Protein AF-A0A160FTH7-F1 (afdb_monomer)

Foldseek 3Di:
DDDPNHDADDDAAAEQEFECVVVQALLSRLLRSQVSLVVVDVDDLSVVSVPDPCSLVSLLCSCQRNNYQAYEYEALLVNLVHDLVRLVRNLCSQQSNCVSNVHQYDYDAFPSVVVSLVSPPVSSCSNCVVHDDDDAAQDPDPRLVVVCVVLLVVQPAPDDADDDPCNSVLLCLLQVRHPVSSCQLSVVVSVVCRVVVDNYDDPVNSVVSSCPSCVVCRVVSVVSVCQQQLHDDDPVSCVVNVRRHDPVVSPVNVVVVVVVVVVVVVVVVVVVVVVVVVVD

Mean predicted aligned error: 8.72 Å

Secondary structure (DSSP, 8-state):
-EETTEE-PSPPBS-EEEE-TT--SHHHHHHHHHHHHHTTSS--HHHHHHH-S-HHHHHHHHHHHTTB--EEEE-GGGGGGS-HHHHHHHHHHHHHHHHHH---EEE--STHHHHHHHTTHHHHHHHHTT-----PPPPTTHHHHHHHHHHHTT---SS--PPPTTHHHHHHHHHTT-HHHHHHHHHHHHHHHHHTT-SS--HHHHHHHHHHHTTTTHHHHHHHHHHHTT----HHHHHHTTTT--HHHHHHHHHHHHHHHHHHHHHHHHHHHHHHHH--

Sequence (280 aa):
MEFGGKPCIWPQIPILYVSAAGRTSPRQLAVAIAAEVDSMLPSHFEDMIKKNSDHVLQLSKILSSNLVGFVFIDDCQLWSRVDQRLRDGMLGLIVGTMETSGVPFMCSGTILLQDVLQRHRSQSEKLFAQGTLEIPPVRNGQEIHDICEKMWQRQVTPWQIEMPSWFPLEVYRRTAGLRRYIAEFLEPLFAQIAEDNLRKISEKYVRDFADRELAGIAPGVEIMHCAYKGQGVSIELLKKYEEYIDTDKYRLAVLRRNARLAHISERRANKEIAKRKIAK

Radius of gyration: 25.87 Å; Cα contacts (8 Å, |Δi|>4): 321; chains: 1; bounding box: 72×57×65 Å

pLDDT: mean 86.58, std 10.18, range [48.22, 97.56]

Structure (mmCIF, N/CA/C/O backbone):
data_AF-A0A160FTH7-F1
#
_entry.id   AF-A0A160FTH7-F1
#
loop_
_atom_site.group_PDB
_atom_site.id
_atom_site.type_symbol
_atom_site.label_atom_id
_atom_site.label_alt_id
_atom_site.label_comp_id
_atom_site.label_asym_id
_atom_site.label_entity_id
_atom_site.label_seq_id
_atom_site.pdbx_PDB_ins_code
_atom_site.Cartn_x
_atom_site.Cartn_y
_atom_site.Cartn_z
_atom_site.occupancy
_atom_site.B_iso_or_equiv
_atom_site.auth_seq_id
_atom_site.auth_comp_id
_atom_site.auth_asym_id
_atom_site.auth_atom_id
_atom_site.pdbx_PDB_model_num
ATOM 1 N N . MET A 1 1 ? 8.698 -25.053 -29.143 1.00 53.19 1 MET A N 1
ATOM 2 C CA . MET A 1 1 ? 7.287 -25.176 -28.715 1.00 53.19 1 MET A CA 1
ATOM 3 C C . MET A 1 1 ? 6.528 -24.047 -29.403 1.00 53.19 1 MET A C 1
ATOM 5 O O . MET A 1 1 ? 7.163 -23.039 -29.668 1.00 53.19 1 MET A O 1
ATOM 9 N N . GLU A 1 2 ? 5.258 -24.192 -29.773 1.00 49.38 2 GLU A N 1
ATOM 10 C CA . GLU A 1 2 ? 4.515 -23.130 -30.475 1.00 49.38 2 GLU A CA 1
ATOM 11 C C . GLU A 1 2 ? 3.229 -22.793 -29.719 1.00 49.38 2 GLU A C 1
ATOM 13 O O . GLU A 1 2 ? 2.520 -23.697 -29.284 1.00 49.38 2 GLU A O 1
ATOM 18 N N . PHE A 1 3 ? 2.925 -21.503 -29.562 1.00 48.22 3 PHE A N 1
ATOM 19 C CA . PHE A 1 3 ? 1.653 -21.021 -29.017 1.00 48.22 3 PHE A CA 1
ATOM 20 C C . PHE A 1 3 ? 0.957 -20.201 -30.107 1.00 48.22 3 PHE A C 1
ATOM 22 O O . PHE A 1 3 ? 1.520 -19.230 -30.611 1.00 48.22 3 PHE A O 1
ATOM 29 N N . GLY A 1 4 ? -0.230 -20.632 -30.544 1.00 56.81 4 GLY A N 1
ATOM 30 C CA . GLY A 1 4 ? -0.951 -19.992 -31.655 1.00 56.81 4 GLY A CA 1
ATOM 31 C C . GLY A 1 4 ? -0.225 -20.042 -33.011 1.00 56.81 4 GLY A C 1
ATOM 32 O O . GLY A 1 4 ? -0.365 -19.113 -33.802 1.00 56.81 4 GLY A O 1
ATOM 33 N N . GLY A 1 5 ? 0.584 -21.081 -33.270 1.00 60.38 5 GLY A N 1
ATOM 34 C CA . GLY A 1 5 ? 1.345 -21.240 -34.522 1.00 60.38 5 GLY A CA 1
ATOM 35 C C . GLY A 1 5 ? 2.591 -20.354 -34.633 1.00 60.38 5 GLY A C 1
ATOM 36 O O . GLY A 1 5 ? 3.131 -20.183 -35.724 1.00 60.38 5 GLY A O 1
ATOM 37 N N . LYS A 1 6 ? 3.039 -19.756 -33.520 1.00 53.19 6 LYS A N 1
ATOM 38 C CA . LYS A 1 6 ? 4.288 -18.989 -33.440 1.00 53.19 6 LYS A CA 1
ATOM 39 C C . LYS A 1 6 ? 5.276 -19.679 -32.495 1.00 53.19 6 LYS A C 1
ATOM 41 O O . LYS A 1 6 ? 4.850 -20.111 -31.419 1.00 53.19 6 LYS A O 1
ATOM 46 N N . PRO A 1 7 ? 6.576 -19.751 -32.840 1.00 52.44 7 PRO A N 1
ATOM 47 C CA . PRO A 1 7 ? 7.611 -20.259 -31.946 1.00 52.44 7 PRO A CA 1
ATOM 48 C C . PRO A 1 7 ? 7.580 -19.531 -30.598 1.00 52.44 7 PRO A C 1
ATOM 50 O O . PRO A 1 7 ? 7.661 -18.309 -30.533 1.00 52.44 7 PRO A O 1
ATOM 53 N N . CYS A 1 8 ? 7.445 -20.302 -29.527 1.00 53.56 8 CYS A N 1
ATOM 54 C CA . CYS A 1 8 ? 7.399 -19.877 -28.136 1.00 53.56 8 CYS A CA 1
ATOM 55 C C . CYS A 1 8 ? 8.538 -20.585 -27.393 1.00 53.56 8 CYS A C 1
ATOM 57 O O . CYS A 1 8 ? 8.693 -21.813 -27.480 1.00 53.56 8 CYS A O 1
ATOM 59 N N . ILE A 1 9 ? 9.328 -19.810 -26.655 1.00 57.78 9 ILE A N 1
ATOM 60 C CA . ILE A 1 9 ? 10.394 -20.321 -25.800 1.00 57.78 9 ILE A CA 1
ATOM 61 C C . ILE A 1 9 ? 9.829 -20.396 -24.382 1.00 57.78 9 ILE A C 1
ATOM 63 O O . ILE A 1 9 ? 9.320 -19.416 -23.851 1.00 57.78 9 ILE A O 1
ATOM 67 N N . TRP A 1 10 ? 9.870 -21.594 -23.804 1.00 57.12 10 TRP A N 1
ATOM 68 C CA . TRP A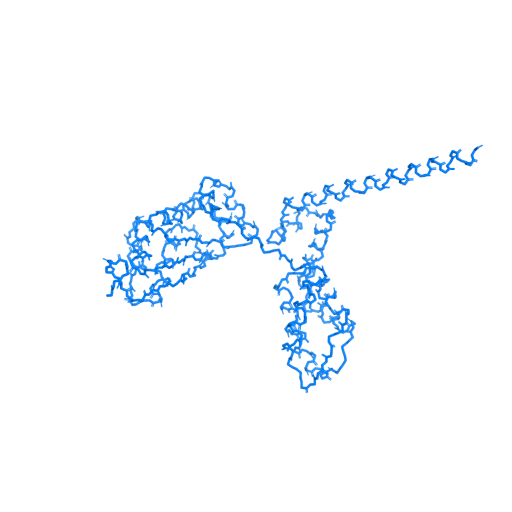 1 10 ? 9.668 -21.787 -22.374 1.00 57.12 10 TRP A CA 1
ATOM 69 C C . TRP A 1 10 ? 10.935 -21.299 -21.655 1.00 57.12 10 TRP A C 1
ATOM 71 O O . TRP A 1 10 ? 12.029 -21.652 -22.108 1.00 57.12 10 TRP A O 1
ATOM 81 N N . PRO A 1 11 ? 10.815 -20.534 -20.559 1.00 67.38 11 PRO A N 1
ATOM 82 C CA . PRO A 1 11 ? 9.635 -20.437 -19.695 1.00 67.38 11 PRO A CA 1
ATOM 83 C C . PRO A 1 11 ? 8.737 -19.210 -19.907 1.00 67.38 11 PRO A C 1
ATOM 85 O O . PRO A 1 11 ? 9.170 -18.160 -20.367 1.00 67.38 11 PRO A O 1
ATOM 88 N N . GLN A 1 12 ? 7.462 -19.377 -19.540 1.00 82.56 12 GLN A N 1
ATOM 89 C CA . GLN A 1 12 ? 6.486 -18.292 -19.420 1.00 82.56 12 GLN A CA 1
ATOM 90 C C . GLN A 1 12 ? 6.627 -17.625 -18.051 1.00 82.56 12 GLN A C 1
ATOM 92 O O . GLN A 1 12 ? 6.766 -18.324 -17.046 1.00 82.56 12 GLN A O 1
ATOM 97 N N . ILE A 1 13 ? 6.528 -16.297 -18.002 1.00 90.31 13 ILE A N 1
ATOM 98 C CA . ILE A 1 13 ? 6.526 -15.526 -16.752 1.00 90.31 13 ILE A CA 1
ATOM 99 C C . ILE A 1 13 ? 5.104 -14.994 -16.526 1.00 90.31 13 ILE A C 1
ATOM 101 O O . ILE A 1 13 ? 4.724 -14.000 -17.139 1.00 90.31 13 ILE A O 1
ATOM 105 N N . PRO A 1 14 ? 4.274 -15.616 -15.669 1.00 90.44 14 PRO A N 1
ATOM 106 C CA . PRO A 1 14 ? 2.883 -15.190 -15.514 1.00 90.44 14 PRO A CA 1
ATOM 107 C C . PRO A 1 14 ? 2.759 -13.760 -14.979 1.00 90.44 14 PRO A C 1
ATOM 109 O O . PRO A 1 14 ? 1.926 -12.990 -15.452 1.00 90.44 14 PRO A O 1
ATOM 112 N N . ILE A 1 15 ? 3.594 -13.418 -13.993 1.00 95.06 15 ILE A N 1
ATOM 113 C CA . ILE A 1 15 ? 3.602 -12.123 -13.313 1.00 95.06 15 ILE A CA 1
ATOM 114 C C . ILE A 1 15 ? 5.052 -11.712 -13.086 1.00 95.06 15 ILE A C 1
ATOM 116 O O . ILE A 1 15 ? 5.829 -12.471 -12.511 1.00 95.06 15 ILE A O 1
ATOM 120 N N . LEU A 1 16 ? 5.383 -10.492 -13.496 1.00 96.44 16 LEU A N 1
ATOM 121 C CA . LEU A 1 16 ? 6.646 -9.839 -13.190 1.00 96.44 16 LEU A CA 1
ATOM 122 C C . LEU A 1 16 ? 6.399 -8.739 -12.155 1.00 96.44 16 LEU A C 1
ATOM 124 O O . LEU A 1 16 ? 5.714 -7.762 -12.451 1.00 96.44 16 LEU A O 1
ATOM 128 N N . TYR A 1 17 ? 6.930 -8.901 -10.947 1.00 97.56 17 TYR A N 1
ATOM 129 C CA . TYR A 1 17 ? 6.812 -7.914 -9.874 1.00 97.56 17 TYR A CA 1
ATOM 130 C C . TYR A 1 17 ? 8.044 -7.009 -9.849 1.00 97.56 17 TYR A C 1
ATOM 132 O O . TYR A 1 17 ? 9.165 -7.504 -9.854 1.00 97.56 17 TYR A O 1
ATOM 140 N N . VAL A 1 18 ? 7.845 -5.694 -9.783 1.00 97.12 18 VAL A N 1
ATOM 141 C CA . VAL A 1 18 ? 8.920 -4.698 -9.751 1.00 97.12 18 VAL A CA 1
ATOM 142 C C . VAL A 1 18 ? 8.598 -3.641 -8.702 1.00 97.12 18 VAL A C 1
ATOM 144 O O . VAL A 1 18 ? 7.542 -3.022 -8.751 1.00 97.12 18 VAL A O 1
ATOM 147 N N . SER A 1 19 ? 9.519 -3.358 -7.781 1.00 95.94 19 SER A N 1
ATOM 148 C CA . SER A 1 19 ? 9.371 -2.203 -6.883 1.00 95.94 19 SER A CA 1
ATOM 149 C C . SER A 1 19 ? 9.868 -0.918 -7.554 1.00 95.94 19 SER A C 1
ATOM 151 O O . SER A 1 19 ? 10.982 -0.859 -8.085 1.00 95.94 19 SER A O 1
ATOM 153 N N . ALA A 1 20 ? 9.066 0.145 -7.488 1.00 93.94 20 ALA A N 1
ATOM 154 C CA . ALA A 1 20 ? 9.455 1.495 -7.886 1.00 93.94 20 ALA A CA 1
ATOM 155 C C . ALA A 1 20 ? 10.368 2.185 -6.855 1.00 93.94 20 ALA A C 1
ATOM 157 O O . ALA A 1 20 ? 10.922 3.254 -7.141 1.00 93.94 20 ALA A O 1
ATOM 158 N N . ALA A 1 21 ? 10.555 1.601 -5.667 1.00 91.12 21 ALA A N 1
ATOM 159 C CA . ALA A 1 21 ? 11.394 2.174 -4.625 1.00 91.12 21 ALA A CA 1
ATOM 160 C C . ALA A 1 21 ? 12.841 2.362 -5.108 1.00 91.12 21 ALA A C 1
ATOM 162 O O . ALA A 1 21 ? 13.499 1.453 -5.615 1.00 91.12 21 ALA A O 1
ATOM 163 N N . GLY A 1 22 ? 13.343 3.594 -4.988 1.00 87.88 22 GLY A N 1
ATOM 164 C CA . GLY A 1 22 ? 14.679 3.958 -5.464 1.00 87.88 22 GLY A CA 1
ATOM 165 C C . GLY A 1 22 ? 14.838 3.963 -6.992 1.00 87.88 22 GLY A C 1
ATOM 166 O O . GLY A 1 22 ? 15.968 4.035 -7.477 1.00 87.88 22 GLY A O 1
ATOM 167 N N . ARG A 1 23 ? 13.744 3.887 -7.765 1.00 94.31 23 ARG A N 1
ATOM 168 C CA . ARG A 1 23 ? 13.738 4.031 -9.230 1.00 94.31 23 ARG A CA 1
ATOM 169 C C . ARG A 1 23 ? 13.172 5.404 -9.581 1.00 94.31 23 ARG A C 1
ATOM 171 O O . ARG A 1 23 ? 11.964 5.611 -9.568 1.00 94.31 23 ARG A O 1
ATOM 178 N N . THR A 1 24 ? 14.057 6.359 -9.854 1.00 92.81 24 THR A N 1
ATOM 179 C CA . THR A 1 24 ? 13.699 7.776 -10.045 1.00 92.81 24 THR A CA 1
ATOM 180 C C . THR A 1 24 ? 13.793 8.231 -11.498 1.00 92.81 24 THR A C 1
ATOM 182 O O . THR A 1 24 ? 13.585 9.404 -11.793 1.00 92.81 24 THR A O 1
ATOM 185 N N . SER A 1 25 ? 14.101 7.325 -12.429 1.00 95.44 25 SER A N 1
ATOM 186 C CA . SER A 1 25 ? 14.208 7.635 -13.855 1.00 95.44 25 SER A CA 1
ATOM 187 C C . SER A 1 25 ? 13.694 6.492 -14.736 1.00 95.44 25 SER A C 1
ATOM 189 O O . SER A 1 25 ? 13.733 5.331 -14.315 1.00 95.44 25 SER A O 1
ATOM 191 N N . PRO A 1 26 ? 13.299 6.779 -15.994 1.00 95.69 26 PRO A N 1
ATOM 192 C CA . PRO A 1 26 ? 12.847 5.753 -16.936 1.00 95.69 26 PRO A CA 1
ATOM 193 C C . PRO A 1 26 ? 13.896 4.660 -17.148 1.00 95.69 26 PRO A C 1
ATOM 195 O O . PRO A 1 26 ? 13.578 3.477 -17.144 1.00 95.69 26 PRO A O 1
ATOM 198 N N . ARG A 1 27 ? 15.173 5.045 -17.252 1.00 96.25 27 ARG A N 1
ATOM 199 C CA . ARG A 1 27 ? 16.277 4.093 -17.402 1.00 96.25 27 ARG A CA 1
ATOM 200 C C . ARG A 1 27 ? 16.370 3.143 -16.214 1.00 96.25 27 ARG A C 1
ATOM 202 O O . ARG A 1 27 ? 16.476 1.943 -16.418 1.00 96.25 27 ARG A O 1
ATOM 209 N N . GLN A 1 28 ? 16.328 3.658 -14.985 1.00 96.62 28 GLN A N 1
ATOM 210 C CA . GLN A 1 28 ? 16.394 2.813 -13.788 1.00 96.62 28 GLN A CA 1
ATOM 211 C C . GLN A 1 28 ? 15.197 1.867 -13.688 1.00 96.62 28 GLN A C 1
ATOM 213 O O . GLN A 1 28 ? 15.377 0.718 -13.299 1.00 96.62 28 GLN A O 1
ATOM 218 N N . LEU A 1 29 ? 13.999 2.330 -14.056 1.00 97.31 29 LEU A N 1
ATOM 219 C CA . LEU A 1 29 ? 12.810 1.484 -14.094 1.00 97.31 29 LEU A CA 1
ATOM 220 C C . LEU A 1 29 ? 12.940 0.383 -15.159 1.00 97.31 29 LEU A C 1
ATOM 222 O O . LEU A 1 29 ? 12.675 -0.776 -14.867 1.00 97.31 29 LEU A O 1
ATOM 226 N N . ALA A 1 30 ? 13.420 0.717 -16.360 1.00 97.50 30 ALA A N 1
ATOM 227 C CA . ALA A 1 30 ? 13.656 -0.263 -17.419 1.00 97.50 30 ALA A CA 1
ATOM 228 C C . ALA A 1 30 ? 14.713 -1.305 -17.033 1.00 97.50 30 ALA A C 1
ATOM 230 O O . ALA A 1 30 ? 14.525 -2.495 -17.266 1.00 97.50 30 ALA A O 1
ATOM 231 N N . VAL A 1 31 ? 15.811 -0.859 -16.418 1.00 97.00 31 VAL A N 1
ATOM 232 C CA . VAL A 1 31 ? 16.857 -1.741 -15.885 1.00 97.00 31 VAL A CA 1
ATOM 233 C C . VAL A 1 31 ? 16.271 -2.672 -14.825 1.00 97.00 31 VAL A C 1
ATOM 235 O O . VAL A 1 31 ? 16.539 -3.863 -14.877 1.00 97.00 31 VAL A O 1
ATOM 238 N N . ALA A 1 32 ? 15.433 -2.163 -13.916 1.00 97.31 32 ALA A N 1
ATOM 239 C CA . ALA A 1 32 ? 14.793 -2.981 -12.888 1.00 97.31 32 ALA A CA 1
ATOM 240 C C . ALA A 1 32 ? 13.849 -4.036 -13.484 1.00 97.31 32 ALA A C 1
ATOM 242 O O . ALA A 1 32 ? 13.940 -5.196 -13.112 1.00 97.31 32 ALA A O 1
ATOM 243 N N . ILE A 1 33 ? 13.002 -3.663 -14.450 1.00 97.25 33 ILE A N 1
ATOM 244 C CA . ILE A 1 33 ? 12.123 -4.616 -15.148 1.00 97.25 33 ILE A CA 1
ATOM 245 C C . ILE A 1 33 ? 12.952 -5.722 -15.818 1.00 97.25 33 ILE A C 1
ATOM 247 O O . ILE A 1 33 ? 12.630 -6.897 -15.684 1.00 97.25 33 ILE A O 1
ATOM 251 N N . ALA A 1 34 ? 14.029 -5.363 -16.521 1.00 96.62 34 ALA A N 1
ATOM 252 C CA . ALA A 1 34 ? 14.893 -6.344 -17.174 1.00 96.62 34 ALA A CA 1
ATOM 253 C C . ALA A 1 34 ? 15.647 -7.234 -16.173 1.00 96.62 34 ALA A C 1
ATOM 255 O O . ALA A 1 34 ? 15.756 -8.433 -16.407 1.00 96.62 34 ALA A O 1
ATOM 256 N N . ALA A 1 35 ? 16.104 -6.672 -15.052 1.00 96.19 35 ALA A N 1
ATOM 257 C CA . ALA A 1 35 ? 16.755 -7.423 -13.983 1.00 96.19 35 ALA A CA 1
ATOM 258 C C . ALA A 1 35 ? 15.812 -8.452 -13.338 1.00 96.19 35 ALA A C 1
ATOM 260 O O . ALA A 1 35 ? 16.243 -9.555 -13.026 1.00 96.19 35 ALA A O 1
ATOM 261 N N . GLU A 1 36 ? 14.521 -8.136 -13.188 1.00 96.56 36 GLU A N 1
ATOM 262 C CA . GLU A 1 36 ? 13.532 -9.103 -12.688 1.00 96.56 36 GLU A CA 1
ATOM 263 C C . GLU A 1 36 ? 13.230 -10.220 -13.698 1.00 96.56 36 GLU A C 1
ATOM 265 O O . GLU A 1 36 ? 12.855 -11.321 -13.313 1.00 96.56 36 GLU A O 1
ATOM 270 N N . VAL A 1 37 ? 13.420 -9.980 -14.998 1.00 94.94 37 VAL A N 1
ATOM 271 C CA . VAL A 1 37 ? 13.365 -11.059 -15.998 1.00 94.94 37 VAL A CA 1
ATOM 272 C C . VAL A 1 37 ? 14.636 -11.913 -15.929 1.00 94.94 37 VAL A C 1
ATOM 274 O O . VAL A 1 37 ? 14.543 -13.139 -15.920 1.00 94.94 37 VAL A O 1
ATOM 277 N N . ASP A 1 38 ? 15.810 -11.285 -15.819 1.00 94.56 38 ASP A N 1
ATOM 278 C CA . ASP A 1 38 ? 17.101 -11.973 -15.651 1.00 94.56 38 ASP A CA 1
ATOM 279 C C . ASP A 1 38 ? 17.190 -12.766 -14.334 1.00 94.56 38 ASP A C 1
ATOM 281 O O . ASP A 1 38 ? 17.929 -13.740 -14.245 1.00 94.56 38 ASP A O 1
ATOM 285 N N . SER A 1 39 ? 16.436 -12.397 -13.295 1.00 93.88 39 SER A N 1
ATOM 286 C CA . SER A 1 39 ? 16.387 -13.173 -12.047 1.00 93.88 39 SER A CA 1
ATOM 287 C C . SER A 1 39 ? 15.640 -14.502 -12.216 1.00 93.88 39 SER A C 1
ATOM 289 O O . SER A 1 39 ? 15.894 -15.459 -11.481 1.00 93.88 39 SER A O 1
ATOM 291 N N . MET A 1 40 ? 14.743 -14.582 -13.204 1.00 91.69 40 MET A N 1
ATOM 292 C CA . MET A 1 40 ? 13.930 -15.763 -13.498 1.00 91.69 40 MET A CA 1
ATOM 293 C C . MET A 1 40 ? 14.524 -16.627 -14.615 1.00 91.69 40 MET A C 1
ATOM 295 O O . MET A 1 40 ? 14.213 -17.817 -14.694 1.00 91.69 40 MET A O 1
ATOM 299 N N . LEU A 1 41 ? 15.364 -16.045 -15.476 1.00 88.62 41 LEU A N 1
ATOM 300 C CA . LEU A 1 41 ? 15.898 -16.666 -16.687 1.00 88.62 41 LEU A CA 1
ATOM 301 C C . LEU A 1 41 ? 17.420 -16.539 -16.752 1.00 88.62 41 LEU A C 1
ATOM 303 O O . LEU A 1 41 ? 17.963 -15.523 -16.342 1.00 88.62 41 LEU A O 1
ATOM 307 N N . PRO A 1 42 ? 18.138 -17.502 -17.350 1.00 86.06 42 PRO A N 1
ATOM 308 C CA . PRO A 1 42 ? 19.560 -17.342 -17.638 1.00 86.06 42 PRO A CA 1
ATOM 309 C C . PRO A 1 42 ? 19.765 -16.363 -18.813 1.00 86.06 42 PRO A C 1
ATOM 311 O O . PRO A 1 42 ? 20.088 -16.768 -19.931 1.00 86.06 42 PRO A O 1
ATOM 314 N N . SER A 1 43 ? 19.540 -15.073 -18.568 1.00 87.31 43 SER A N 1
ATOM 315 C CA . SER A 1 43 ? 19.650 -13.974 -19.531 1.00 87.31 43 SER A CA 1
ATOM 316 C C . SER A 1 43 ? 20.446 -12.791 -18.963 1.00 87.31 43 SER A C 1
ATOM 318 O O . SER A 1 43 ? 20.837 -12.776 -17.798 1.00 87.31 43 SER A O 1
ATOM 320 N N . HIS A 1 44 ? 20.747 -11.818 -19.829 1.00 92.50 44 HIS A N 1
ATOM 321 C CA . HIS A 1 44 ? 21.504 -10.602 -19.496 1.00 92.50 44 HIS A CA 1
ATOM 322 C C . HIS A 1 44 ? 20.838 -9.353 -20.100 1.00 92.50 44 HIS A C 1
ATOM 324 O O . HIS A 1 44 ? 21.481 -8.498 -20.723 1.00 92.50 44 HIS A O 1
ATOM 330 N N . PHE A 1 45 ? 19.514 -9.276 -19.995 1.00 93.81 45 PHE A N 1
ATOM 331 C CA . PHE A 1 45 ? 18.719 -8.166 -20.503 1.00 93.81 45 PHE A CA 1
ATOM 332 C C . PHE A 1 45 ? 19.011 -6.851 -19.777 1.00 93.81 45 PHE A C 1
ATOM 334 O O . PHE A 1 45 ? 18.962 -5.793 -20.408 1.00 93.81 45 PHE A O 1
ATOM 341 N N . GLU A 1 46 ? 19.369 -6.890 -18.495 1.00 94.50 46 GLU A N 1
ATOM 342 C CA . GLU A 1 46 ? 19.758 -5.712 -17.722 1.00 94.50 46 GLU A CA 1
ATOM 343 C C . GLU A 1 46 ? 20.908 -4.957 -18.412 1.00 94.50 46 GLU A C 1
ATOM 345 O O . GLU A 1 46 ? 20.840 -3.744 -18.640 1.00 94.50 46 GLU A O 1
ATOM 350 N N . ASP A 1 47 ? 21.947 -5.685 -18.823 1.00 92.94 47 ASP A N 1
ATOM 351 C CA . ASP A 1 47 ? 23.114 -5.118 -19.497 1.00 92.94 47 ASP A CA 1
ATOM 352 C C . ASP A 1 47 ? 22.786 -4.594 -20.895 1.00 92.94 47 ASP A C 1
ATOM 354 O O . ASP A 1 47 ? 23.341 -3.578 -21.330 1.00 92.94 47 ASP A O 1
ATOM 358 N N . MET A 1 48 ? 21.854 -5.248 -21.591 1.00 91.94 48 MET A N 1
ATOM 359 C CA . MET A 1 48 ? 21.337 -4.771 -22.871 1.00 91.94 48 MET A CA 1
ATOM 360 C C . MET A 1 48 ? 20.612 -3.429 -22.706 1.00 91.94 48 MET A C 1
ATOM 362 O O . MET A 1 48 ? 20.880 -2.487 -23.457 1.00 91.94 48 MET A O 1
ATOM 366 N N . ILE A 1 49 ? 19.746 -3.305 -21.696 1.00 94.12 49 ILE A N 1
ATOM 367 C CA . ILE A 1 49 ? 19.025 -2.063 -21.393 1.00 94.12 49 ILE A CA 1
ATOM 368 C C . ILE A 1 49 ? 19.988 -0.955 -20.966 1.00 94.12 49 ILE A C 1
ATOM 370 O O . ILE A 1 49 ? 19.835 0.184 -21.404 1.00 94.12 49 ILE A O 1
ATOM 374 N N . LYS A 1 50 ? 21.011 -1.258 -20.156 1.00 91.62 50 LYS A N 1
ATOM 375 C CA . LYS A 1 50 ? 22.008 -0.262 -19.730 1.00 91.62 50 LYS A CA 1
ATOM 376 C C . LYS A 1 50 ? 22.739 0.385 -20.907 1.00 91.62 50 LYS A C 1
ATOM 378 O O . LYS A 1 50 ? 23.124 1.548 -20.776 1.00 91.62 50 LYS A O 1
ATOM 383 N N . LYS A 1 51 ? 22.949 -0.344 -22.007 1.00 90.31 51 LYS A N 1
ATOM 384 C CA . LYS A 1 51 ? 23.694 0.112 -23.195 1.00 90.31 51 LYS A CA 1
ATOM 385 C C . LYS A 1 51 ? 22.817 0.782 -24.258 1.00 90.31 51 LYS A C 1
ATOM 387 O O . LYS A 1 51 ? 23.361 1.414 -25.159 1.00 90.31 51 LYS A O 1
ATOM 392 N N . ASN A 1 52 ? 21.494 0.651 -24.176 1.00 86.94 52 ASN A N 1
ATOM 393 C CA . ASN A 1 52 ? 20.557 1.172 -25.171 1.00 86.94 52 ASN A CA 1
ATOM 394 C C . ASN A 1 52 ? 19.780 2.383 -24.627 1.00 86.94 52 ASN A C 1
ATOM 396 O O . ASN A 1 52 ? 19.530 2.468 -23.430 1.00 86.94 52 ASN A O 1
ATOM 400 N N . SER A 1 53 ? 19.391 3.317 -25.494 1.00 87.38 53 SER A N 1
ATOM 401 C CA . SER A 1 53 ? 18.543 4.464 -25.141 1.00 87.38 53 SER A CA 1
ATOM 402 C C . SER A 1 53 ? 17.058 4.229 -25.432 1.00 87.38 53 SER A C 1
ATOM 404 O O . SER A 1 53 ? 16.212 4.861 -24.800 1.00 87.38 53 SER A O 1
ATOM 406 N N . ASP A 1 54 ? 16.721 3.312 -26.344 1.00 93.62 54 ASP A N 1
ATOM 407 C CA . ASP A 1 54 ? 15.336 2.987 -26.697 1.00 93.62 54 ASP A CA 1
ATOM 408 C C . ASP A 1 54 ? 14.762 1.921 -25.754 1.00 93.62 54 ASP A C 1
ATOM 410 O O . ASP A 1 54 ? 14.592 0.746 -26.090 1.00 93.62 54 ASP A O 1
ATOM 414 N N . HIS A 1 55 ? 14.514 2.332 -24.513 1.00 96.00 55 HIS A N 1
ATOM 415 C CA . HIS A 1 55 ? 14.051 1.432 -23.462 1.00 96.00 55 HIS A CA 1
ATOM 416 C C . HIS A 1 55 ? 12.683 0.804 -23.764 1.00 96.00 55 HIS A C 1
ATOM 418 O O . HIS A 1 55 ? 12.481 -0.360 -23.431 1.00 96.00 55 HIS A O 1
ATOM 424 N N . VAL A 1 56 ? 11.771 1.527 -24.426 1.00 96.50 56 VAL A N 1
ATOM 425 C CA . VAL A 1 56 ? 10.424 1.027 -24.755 1.00 96.50 56 VAL A CA 1
ATOM 426 C C . VAL A 1 56 ? 10.511 -0.161 -25.704 1.00 96.50 56 VAL A C 1
ATOM 428 O O . VAL A 1 56 ? 9.946 -1.221 -25.423 1.00 96.50 56 VAL A O 1
ATOM 431 N N . LEU A 1 57 ? 11.249 -0.022 -26.808 1.00 95.69 57 LEU A N 1
ATOM 432 C CA . LEU A 1 57 ? 11.368 -1.094 -27.792 1.00 95.69 57 LEU A CA 1
ATOM 433 C C . LEU A 1 57 ? 12.066 -2.323 -27.204 1.00 95.69 57 LEU A C 1
ATOM 435 O O . LEU A 1 57 ? 11.662 -3.455 -27.473 1.00 95.69 57 LEU A O 1
ATOM 439 N N . GLN A 1 58 ? 13.115 -2.109 -26.406 1.00 95.38 58 GLN A N 1
ATOM 440 C CA . GLN A 1 58 ? 13.865 -3.206 -25.799 1.00 95.38 58 GLN A CA 1
ATOM 441 C C . GLN A 1 58 ? 13.033 -3.957 -24.761 1.00 95.38 58 GLN A C 1
ATOM 443 O O . GLN A 1 58 ? 12.938 -5.179 -24.848 1.00 95.38 58 GLN A O 1
ATOM 448 N N . LEU A 1 59 ? 12.376 -3.251 -23.834 1.00 96.81 59 LEU A N 1
ATOM 449 C CA . LEU A 1 59 ? 11.479 -3.889 -22.871 1.00 96.81 59 LEU A CA 1
ATOM 450 C C . LEU A 1 59 ? 10.356 -4.635 -23.574 1.00 96.81 59 LEU A C 1
ATOM 452 O O . LEU A 1 59 ? 10.073 -5.770 -23.218 1.00 96.81 59 LEU A O 1
ATOM 456 N N . SER A 1 60 ? 9.765 -4.050 -24.613 1.00 95.75 60 SER A N 1
ATOM 457 C CA . SER A 1 60 ? 8.675 -4.708 -25.332 1.00 95.75 60 SER A CA 1
ATOM 458 C C . SER A 1 60 ? 9.114 -6.038 -25.939 1.00 95.75 60 SER A C 1
ATOM 460 O O . SER A 1 60 ? 8.416 -7.039 -25.808 1.00 95.75 60 SER A O 1
ATOM 462 N N . LYS A 1 61 ? 10.315 -6.084 -26.529 1.00 92.75 61 LYS A N 1
ATOM 463 C CA . LYS A 1 61 ? 10.906 -7.332 -27.028 1.00 92.75 61 LYS A CA 1
ATOM 464 C C . LYS A 1 61 ? 11.167 -8.328 -25.906 1.00 92.75 61 LYS A C 1
ATOM 466 O O . LYS A 1 61 ? 10.838 -9.497 -26.081 1.00 92.75 61 LYS A O 1
ATOM 471 N N . ILE A 1 62 ? 11.736 -7.885 -24.784 1.00 93.38 62 ILE A N 1
ATOM 472 C CA . ILE A 1 62 ? 12.003 -8.743 -23.621 1.00 93.38 62 ILE A CA 1
ATOM 473 C C . ILE A 1 62 ? 10.690 -9.350 -23.112 1.00 93.38 62 ILE A C 1
ATOM 475 O O . ILE A 1 62 ? 10.580 -10.567 -23.016 1.00 93.38 62 ILE A O 1
ATOM 479 N N . LEU A 1 63 ? 9.677 -8.530 -22.838 1.00 94.25 63 LEU A N 1
ATOM 480 C CA . LEU A 1 63 ? 8.417 -8.989 -22.257 1.00 94.25 63 LEU A CA 1
ATOM 481 C C . LEU A 1 63 ? 7.658 -9.927 -23.208 1.00 94.25 63 LEU A C 1
ATOM 483 O O . LEU A 1 63 ? 7.244 -11.009 -22.795 1.00 94.25 63 LEU A O 1
ATOM 487 N N . SER A 1 64 ? 7.527 -9.571 -24.492 1.00 90.81 64 SER A N 1
ATOM 488 C CA . SER A 1 64 ? 6.809 -10.409 -25.461 1.00 90.81 64 SER A CA 1
ATOM 489 C C . SER A 1 64 ? 7.553 -11.709 -25.794 1.00 90.81 64 SER A C 1
ATOM 491 O O . SER A 1 64 ? 6.912 -12.745 -25.957 1.00 90.81 64 SER A O 1
ATOM 493 N N . SER A 1 65 ? 8.890 -11.690 -25.884 1.00 88.81 65 SER A N 1
ATOM 494 C CA . SER A 1 65 ? 9.672 -12.893 -26.243 1.00 88.81 65 SER A CA 1
ATOM 495 C C . SER A 1 65 ? 9.716 -13.923 -25.117 1.00 88.81 65 SER A C 1
ATOM 497 O O . SER A 1 65 ? 9.816 -15.116 -25.392 1.00 88.81 65 SER A O 1
ATOM 499 N N . ASN A 1 66 ? 9.615 -13.464 -23.868 1.00 88.50 66 ASN A N 1
ATOM 500 C CA . ASN A 1 66 ? 9.591 -14.314 -22.677 1.00 88.50 66 ASN A CA 1
ATOM 501 C C . ASN A 1 66 ? 8.163 -14.578 -22.167 1.00 88.50 66 ASN A C 1
ATOM 503 O O . ASN A 1 66 ? 7.978 -15.046 -21.045 1.00 88.50 66 ASN A O 1
ATOM 507 N N . LEU A 1 67 ? 7.148 -14.263 -22.987 1.00 89.00 67 LEU A N 1
ATOM 508 C CA . LEU A 1 67 ? 5.733 -14.508 -22.698 1.00 89.00 67 LEU A CA 1
ATOM 509 C C . LEU A 1 67 ? 5.320 -14.007 -21.307 1.00 89.00 67 LEU A C 1
ATOM 511 O O . LEU A 1 67 ? 4.667 -14.725 -20.546 1.00 89.00 67 LEU A O 1
ATOM 515 N N . VAL A 1 68 ? 5.729 -12.780 -20.973 1.00 93.38 68 VAL A N 1
ATOM 516 C CA . VAL A 1 68 ? 5.326 -12.146 -19.719 1.00 93.38 68 VAL A CA 1
ATOM 517 C C . VAL A 1 68 ? 3.826 -11.875 -19.775 1.00 93.38 68 VAL A C 1
ATOM 519 O O . VAL A 1 68 ? 3.357 -11.142 -20.644 1.00 93.38 68 VAL A O 1
ATOM 522 N N . GLY A 1 69 ? 3.067 -12.475 -18.860 1.00 93.50 69 GLY A N 1
ATOM 523 C CA . GLY A 1 69 ? 1.613 -12.334 -18.815 1.00 93.50 69 GLY A CA 1
ATOM 524 C C . GLY A 1 69 ? 1.171 -10.952 -18.340 1.00 93.50 69 GLY A C 1
ATOM 525 O O . GLY A 1 69 ? 0.189 -10.411 -18.846 1.00 93.50 69 GLY A O 1
ATOM 526 N N . PHE A 1 70 ? 1.892 -10.378 -17.376 1.00 94.12 70 PHE A N 1
ATOM 527 C CA . PHE A 1 70 ? 1.547 -9.111 -16.741 1.00 94.12 70 PHE A CA 1
ATOM 528 C C . PHE A 1 70 ? 2.713 -8.551 -15.915 1.00 94.12 70 PHE A C 1
ATOM 530 O O . PHE A 1 70 ? 3.483 -9.312 -15.325 1.00 94.12 70 PHE A O 1
ATOM 537 N N . VAL A 1 71 ? 2.817 -7.222 -15.836 1.00 96.75 71 VAL A N 1
ATOM 538 C CA . VAL A 1 71 ? 3.820 -6.521 -15.022 1.00 96.75 71 VAL A CA 1
ATOM 539 C C . VAL A 1 71 ? 3.143 -5.736 -13.899 1.00 96.75 71 VAL A C 1
ATOM 541 O O . VAL A 1 71 ? 2.301 -4.873 -14.142 1.00 96.75 71 VAL A O 1
ATOM 544 N N . PHE A 1 72 ? 3.545 -6.004 -12.661 1.00 96.75 72 PHE A N 1
ATOM 545 C CA . PHE A 1 72 ? 3.100 -5.300 -11.466 1.00 96.75 72 PHE A CA 1
ATOM 546 C C . PHE A 1 72 ? 4.210 -4.381 -10.962 1.00 96.75 72 PHE A C 1
ATOM 548 O O . PHE A 1 72 ? 5.285 -4.857 -10.600 1.00 96.75 72 PHE A O 1
ATOM 555 N N . ILE A 1 73 ? 3.957 -3.076 -10.929 1.00 96.38 73 ILE A N 1
ATOM 556 C CA . ILE A 1 73 ? 4.889 -2.081 -10.403 1.00 96.38 73 ILE A CA 1
ATOM 557 C C . ILE A 1 73 ? 4.353 -1.566 -9.070 1.00 96.38 73 ILE A C 1
ATOM 559 O O . ILE A 1 73 ? 3.342 -0.865 -9.043 1.00 96.38 73 ILE A O 1
ATOM 563 N N . ASP A 1 74 ? 5.037 -1.902 -7.981 1.00 95.44 74 ASP A N 1
ATOM 564 C CA . ASP A 1 74 ? 4.666 -1.459 -6.638 1.00 95.44 74 ASP A CA 1
ATOM 565 C C . ASP A 1 74 ? 5.356 -0.155 -6.240 1.00 95.44 74 ASP A C 1
ATOM 567 O O . ASP A 1 74 ? 6.357 0.244 -6.832 1.00 95.44 74 ASP A O 1
ATOM 571 N N . ASP A 1 75 ? 4.832 0.505 -5.214 1.00 92.75 75 ASP A N 1
ATOM 572 C CA . ASP A 1 75 ? 5.355 1.742 -4.636 1.00 92.75 75 ASP A CA 1
ATOM 573 C C . ASP A 1 75 ? 5.439 2.950 -5.592 1.00 92.75 75 ASP A C 1
ATOM 575 O O . ASP A 1 75 ? 6.248 3.871 -5.408 1.00 92.75 75 ASP A O 1
ATOM 579 N N . CYS A 1 76 ? 4.580 3.007 -6.614 1.00 93.25 76 CYS A N 1
ATOM 580 C CA . CYS A 1 76 ? 4.583 4.090 -7.603 1.00 93.25 76 CYS A CA 1
ATOM 581 C C . CYS A 1 76 ? 4.315 5.478 -6.992 1.00 93.25 76 CYS A C 1
ATOM 583 O O . CYS A 1 76 ? 4.685 6.496 -7.584 1.00 93.25 76 CYS A O 1
ATOM 585 N N . GLN A 1 77 ? 3.730 5.553 -5.789 1.00 90.50 77 GLN A N 1
ATOM 586 C CA . GLN A 1 77 ? 3.561 6.808 -5.050 1.00 90.50 77 GLN A CA 1
ATOM 587 C C . GLN A 1 77 ? 4.879 7.550 -4.811 1.00 90.50 77 GLN A C 1
ATOM 589 O O . GLN A 1 77 ? 4.880 8.773 -4.665 1.00 90.50 77 GLN A O 1
ATOM 594 N N . LEU A 1 78 ? 6.013 6.844 -4.774 1.00 90.88 78 LEU A N 1
ATOM 595 C CA . LEU A 1 78 ? 7.319 7.447 -4.510 1.00 90.88 78 LEU A CA 1
ATOM 596 C C . LEU A 1 78 ? 7.756 8.398 -5.634 1.00 90.88 78 LEU A C 1
ATOM 598 O O . LEU A 1 78 ? 8.541 9.318 -5.395 1.00 90.88 78 LEU A O 1
ATOM 602 N N . TRP A 1 79 ? 7.184 8.268 -6.835 1.00 92.19 79 TRP A N 1
ATOM 603 C CA . TRP A 1 79 ? 7.412 9.195 -7.948 1.00 92.19 79 TRP A CA 1
ATOM 604 C C . TRP A 1 79 ? 6.791 10.582 -7.736 1.00 92.19 79 TRP A C 1
ATOM 606 O O . TRP A 1 79 ? 7.100 11.521 -8.476 1.00 92.19 79 TRP A O 1
ATOM 616 N N . SER A 1 80 ? 5.949 10.755 -6.711 1.00 87.44 80 SER A N 1
ATOM 617 C CA . SER A 1 80 ? 5.445 12.074 -6.297 1.00 87.44 80 SER A CA 1
ATOM 618 C C . SER A 1 80 ? 6.581 13.019 -5.885 1.00 87.44 80 SER A C 1
ATOM 620 O O . SER A 1 80 ? 6.485 14.226 -6.111 1.00 87.44 80 SER A O 1
ATOM 622 N N . ARG A 1 81 ? 7.677 12.452 -5.358 1.00 86.69 81 ARG A N 1
ATOM 623 C CA . ARG A 1 81 ? 8.881 13.152 -4.875 1.00 86.69 81 ARG A CA 1
ATOM 624 C C . ARG A 1 81 ? 9.936 13.382 -5.960 1.00 86.69 81 ARG A C 1
ATOM 626 O O . ARG A 1 81 ? 10.964 13.993 -5.693 1.00 86.69 81 ARG A O 1
ATOM 633 N N . VAL A 1 82 ? 9.704 12.863 -7.163 1.00 89.56 82 VAL A N 1
ATOM 634 C CA . VAL A 1 82 ? 10.620 12.963 -8.302 1.00 89.56 82 VAL A CA 1
ATOM 635 C C . VAL A 1 82 ? 10.224 14.151 -9.184 1.00 89.56 82 VAL A C 1
ATOM 637 O O . VAL A 1 82 ? 9.041 14.502 -9.290 1.00 89.56 82 VAL A O 1
ATOM 640 N N . ASP A 1 83 ? 11.215 14.757 -9.845 1.00 91.44 83 ASP A N 1
ATOM 641 C CA . ASP A 1 83 ? 10.999 15.820 -10.827 1.00 91.44 83 ASP A CA 1
ATOM 642 C C . ASP A 1 83 ? 9.962 15.422 -11.877 1.00 91.44 83 ASP A C 1
ATOM 644 O O . ASP A 1 83 ? 9.928 14.287 -12.364 1.00 91.44 83 ASP A O 1
ATOM 648 N N . GLN A 1 84 ? 9.135 16.390 -12.274 1.00 89.75 84 GLN A N 1
ATOM 649 C CA . GLN A 1 84 ? 8.018 16.149 -13.185 1.00 89.75 84 GLN A CA 1
ATOM 650 C C . GLN A 1 84 ? 8.446 15.481 -14.490 1.00 89.75 84 GLN A C 1
ATOM 652 O O . GLN A 1 84 ? 7.874 14.465 -14.861 1.00 89.75 84 GLN A O 1
ATOM 657 N N . ARG A 1 85 ? 9.507 15.978 -15.133 1.00 91.44 85 ARG A N 1
ATOM 658 C CA . ARG A 1 85 ? 10.018 15.406 -16.385 1.00 91.44 85 ARG A CA 1
ATOM 659 C C . ARG A 1 85 ? 10.375 13.920 -16.256 1.00 91.44 85 ARG A C 1
ATOM 661 O O . ARG A 1 85 ? 10.136 13.148 -17.180 1.00 91.44 85 ARG A O 1
ATOM 668 N N . LEU A 1 86 ? 10.981 13.525 -15.138 1.00 92.88 86 LEU A N 1
ATOM 669 C CA . LEU A 1 86 ? 11.389 12.140 -14.904 1.00 92.88 86 LEU A CA 1
ATOM 670 C C . LEU A 1 86 ? 10.178 11.256 -14.604 1.00 92.88 86 LEU A C 1
ATOM 672 O O . LEU A 1 86 ? 10.080 10.166 -15.162 1.00 92.88 86 LEU A O 1
ATOM 676 N N . ARG A 1 87 ? 9.234 11.749 -13.793 1.00 91.38 87 ARG A N 1
ATOM 677 C CA . ARG A 1 87 ? 7.942 11.094 -13.546 1.00 91.38 87 ARG A CA 1
ATOM 678 C C . ARG A 1 87 ? 7.170 10.851 -14.841 1.00 91.38 87 ARG A C 1
ATOM 680 O O . ARG A 1 87 ? 6.761 9.722 -15.095 1.00 91.38 87 ARG A O 1
ATOM 687 N N . ASP A 1 88 ? 7.029 11.874 -15.675 1.00 91.44 88 ASP A N 1
ATOM 688 C CA . ASP A 1 88 ? 6.316 11.787 -16.952 1.00 91.44 88 ASP A CA 1
ATOM 689 C C . ASP A 1 88 ? 7.015 10.805 -17.900 1.00 91.44 88 ASP A C 1
ATOM 691 O O . ASP A 1 88 ? 6.365 10.004 -18.569 1.00 91.44 88 ASP A O 1
ATOM 695 N N . GLY A 1 89 ? 8.351 10.793 -17.893 1.00 93.19 89 GLY A N 1
ATOM 696 C CA . GLY A 1 89 ? 9.137 9.799 -18.615 1.00 93.19 89 GLY A CA 1
ATOM 697 C C . GLY A 1 89 ? 8.901 8.366 -18.127 1.00 93.19 89 GLY A C 1
ATOM 698 O O . GLY A 1 89 ? 8.892 7.451 -18.945 1.00 93.19 89 GLY A O 1
ATOM 699 N N . MET A 1 90 ? 8.722 8.144 -16.819 1.00 94.31 90 MET A N 1
ATOM 700 C CA . MET A 1 90 ? 8.438 6.810 -16.269 1.00 94.31 90 MET A CA 1
ATOM 701 C C . MET A 1 90 ? 7.042 6.340 -16.681 1.00 94.31 90 MET A C 1
ATOM 703 O O . MET A 1 90 ? 6.899 5.216 -17.153 1.00 94.31 90 MET A O 1
ATOM 707 N N . LEU A 1 91 ? 6.034 7.215 -16.603 1.00 93.12 91 LEU A N 1
ATOM 708 C CA . LEU A 1 91 ? 4.689 6.914 -17.104 1.00 93.12 91 LEU A CA 1
ATOM 709 C C . LEU A 1 91 ? 4.700 6.643 -18.615 1.00 93.12 91 LEU A C 1
ATOM 711 O O . LEU A 1 91 ? 4.099 5.674 -19.071 1.00 93.12 91 LEU A O 1
ATOM 715 N N . GLY A 1 92 ? 5.431 7.453 -19.385 1.00 93.62 92 GLY A N 1
ATOM 716 C CA . GLY A 1 92 ? 5.593 7.267 -20.826 1.00 93.62 92 GLY A CA 1
ATOM 717 C C . GLY A 1 92 ? 6.295 5.957 -21.188 1.00 93.62 92 GLY A C 1
ATOM 718 O O . GLY A 1 92 ? 5.889 5.298 -22.140 1.00 93.62 92 GLY A O 1
ATOM 719 N N . LEU A 1 93 ? 7.300 5.540 -20.411 1.00 95.62 93 LEU A N 1
ATOM 720 C CA . LEU A 1 93 ? 7.945 4.236 -20.573 1.00 95.62 93 LEU A CA 1
ATOM 721 C C . LEU A 1 93 ? 6.943 3.096 -20.371 1.00 95.62 93 LEU A C 1
ATOM 723 O O . LEU A 1 93 ? 6.895 2.187 -21.197 1.00 95.62 93 LEU A O 1
ATOM 727 N N . ILE A 1 94 ? 6.154 3.144 -19.294 1.00 94.94 94 ILE A N 1
ATOM 728 C CA . ILE A 1 94 ? 5.173 2.103 -18.962 1.00 94.94 94 ILE A CA 1
ATOM 729 C C . ILE A 1 94 ? 4.124 2.004 -20.063 1.00 94.94 94 ILE A C 1
ATOM 731 O O . ILE A 1 94 ? 3.933 0.935 -20.635 1.00 94.94 94 ILE A O 1
ATOM 735 N N . VAL A 1 95 ? 3.483 3.124 -20.402 1.00 93.38 95 VAL A N 1
ATOM 736 C CA . VAL A 1 95 ? 2.425 3.142 -21.414 1.00 93.38 95 VAL A CA 1
ATOM 737 C C . VAL A 1 95 ? 2.967 2.751 -22.783 1.00 93.38 95 VAL A C 1
ATOM 739 O O . VAL A 1 95 ? 2.373 1.908 -23.446 1.00 93.38 95 VAL A O 1
ATOM 742 N N . GLY A 1 96 ? 4.116 3.296 -23.191 1.00 94.75 96 GLY A N 1
ATOM 743 C CA . GLY A 1 96 ? 4.733 2.946 -24.469 1.00 94.75 96 GLY A CA 1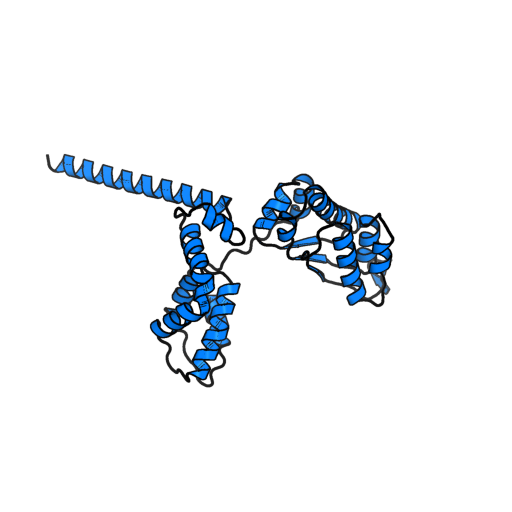
ATOM 744 C C . GLY A 1 96 ? 5.078 1.459 -24.555 1.00 94.75 96 GLY A C 1
ATOM 745 O O . GLY A 1 96 ? 4.852 0.833 -25.590 1.00 94.75 96 GLY A O 1
ATOM 746 N N . THR A 1 97 ? 5.575 0.873 -23.461 1.00 95.81 97 THR A N 1
ATOM 747 C CA . THR A 1 97 ? 5.888 -0.563 -23.397 1.00 95.81 97 THR A CA 1
ATOM 748 C C . THR A 1 97 ? 4.615 -1.402 -23.431 1.00 95.81 97 THR A C 1
ATOM 750 O O . THR A 1 97 ? 4.555 -2.377 -24.175 1.00 95.81 97 THR A O 1
ATOM 753 N N . MET A 1 98 ? 3.578 -1.016 -22.687 1.00 94.12 98 MET A N 1
ATOM 754 C CA . MET A 1 98 ? 2.272 -1.679 -22.692 1.00 94.12 98 MET A CA 1
ATOM 755 C C . MET A 1 98 ? 1.653 -1.688 -24.097 1.00 94.12 98 MET A C 1
ATOM 757 O O . MET A 1 98 ? 1.259 -2.741 -24.590 1.00 94.12 98 MET A O 1
ATOM 761 N N . GLU A 1 99 ? 1.624 -0.536 -24.773 1.00 92.75 99 GLU A N 1
ATOM 762 C CA . GLU A 1 99 ? 1.062 -0.401 -26.124 1.00 92.75 99 GLU A CA 1
ATOM 763 C C . GLU A 1 99 ? 1.863 -1.182 -27.175 1.00 92.75 99 GLU A C 1
ATOM 765 O O . GLU A 1 99 ? 1.281 -1.756 -28.093 1.00 92.75 99 GLU A O 1
ATOM 770 N N . THR A 1 100 ? 3.191 -1.235 -27.037 1.00 95.00 100 THR A N 1
ATOM 771 C CA . THR A 1 100 ? 4.071 -1.900 -28.012 1.00 95.00 100 THR A CA 1
ATOM 772 C C . THR A 1 100 ? 4.133 -3.417 -27.811 1.00 95.00 100 THR A C 1
ATOM 774 O O . THR A 1 100 ? 4.190 -4.165 -28.786 1.00 95.00 100 THR A O 1
ATOM 777 N N . SER A 1 101 ? 4.142 -3.890 -26.562 1.00 93.38 101 SER A N 1
ATOM 778 C CA . SER A 1 101 ? 4.259 -5.320 -26.229 1.00 93.38 101 SER A CA 1
ATOM 779 C C . SER A 1 101 ? 2.921 -6.052 -26.143 1.00 93.38 101 SER A C 1
ATOM 781 O O . SER A 1 101 ? 2.890 -7.277 -26.269 1.00 93.38 101 SER A O 1
ATOM 783 N N . GLY A 1 102 ? 1.831 -5.322 -25.887 1.00 91.56 102 GLY A N 1
ATOM 784 C CA . GLY A 1 102 ? 0.531 -5.888 -25.524 1.00 91.56 102 GLY A CA 1
ATOM 785 C C . GLY A 1 102 ? 0.478 -6.477 -24.109 1.00 91.56 102 GLY A C 1
ATOM 786 O O . GLY A 1 102 ? -0.550 -7.036 -23.733 1.00 91.56 102 GLY A O 1
ATOM 787 N N . VAL A 1 103 ? 1.556 -6.368 -23.324 1.00 93.69 103 VAL A N 1
ATOM 788 C CA . VAL A 1 103 ? 1.613 -6.871 -21.947 1.00 93.69 103 VAL A CA 1
ATOM 789 C C . VAL A 1 103 ? 0.994 -5.832 -21.010 1.00 93.69 103 VAL A C 1
ATOM 791 O O . VAL A 1 103 ? 1.453 -4.687 -20.999 1.00 93.69 103 VAL A O 1
ATOM 794 N N . PRO A 1 104 ? -0.036 -6.186 -20.223 1.00 93.25 104 PRO A N 1
ATOM 795 C CA . PRO A 1 104 ? -0.669 -5.261 -19.295 1.00 93.25 104 PRO A CA 1
ATOM 796 C C . PRO A 1 104 ? 0.263 -4.886 -18.137 1.00 93.25 104 PRO A C 1
ATOM 798 O O . PRO A 1 104 ? 1.019 -5.716 -17.629 1.00 93.25 104 PRO A O 1
ATOM 801 N N . PHE A 1 105 ? 0.152 -3.634 -17.691 1.00 94.25 105 PHE A N 1
ATOM 802 C CA . PHE A 1 105 ? 0.839 -3.107 -16.514 1.00 94.25 105 PHE A CA 1
ATOM 803 C C . PHE A 1 105 ? -0.179 -2.703 -15.448 1.00 94.25 105 PHE A C 1
ATOM 805 O O . PHE A 1 105 ? -1.210 -2.111 -15.764 1.00 94.25 105 PHE A O 1
ATOM 812 N N . MET A 1 106 ? 0.131 -2.967 -14.181 1.00 93.38 106 MET A N 1
ATOM 813 C CA . MET A 1 106 ? -0.580 -2.401 -13.033 1.00 93.38 106 MET A CA 1
ATOM 814 C C . MET A 1 106 ? 0.403 -1.661 -12.151 1.00 93.38 106 MET A C 1
ATOM 816 O O . MET A 1 106 ? 1.496 -2.149 -11.882 1.00 93.38 106 MET A O 1
ATOM 820 N N . CYS A 1 107 ? -0.019 -0.496 -11.682 1.00 93.25 107 CYS A N 1
ATOM 821 C CA . CYS A 1 107 ? 0.709 0.278 -10.696 1.00 93.25 107 CYS A CA 1
ATOM 822 C C . CYS A 1 107 ? -0.048 0.213 -9.373 1.00 93.25 107 CYS A C 1
ATOM 824 O O . CYS A 1 107 ? -1.252 0.483 -9.346 1.00 93.25 107 CYS A O 1
ATOM 826 N N . SER A 1 108 ? 0.646 -0.098 -8.287 1.00 92.81 108 SER A N 1
ATOM 827 C CA . SER A 1 108 ? 0.119 0.037 -6.933 1.00 92.81 108 SER A CA 1
ATOM 828 C C . SER A 1 108 ? 0.850 1.127 -6.173 1.00 92.81 108 SER A C 1
ATOM 830 O O . SER A 1 108 ? 1.966 1.542 -6.496 1.00 92.81 108 SER A O 1
ATOM 832 N N . GLY A 1 109 ? 0.158 1.645 -5.169 1.00 89.75 109 GLY A N 1
ATOM 833 C CA . GLY A 1 109 ? 0.721 2.613 -4.263 1.00 89.75 109 GLY A CA 1
ATOM 834 C C . GLY A 1 109 ? -0.284 3.111 -3.248 1.00 89.75 109 GLY A C 1
ATOM 835 O O . GLY A 1 109 ? -1.451 2.711 -3.241 1.00 89.75 109 GLY A O 1
ATOM 836 N N . THR A 1 110 ? 0.180 4.011 -2.388 1.00 86.50 110 THR A N 1
ATOM 837 C CA . THR A 1 110 ? -0.703 4.753 -1.485 1.00 86.50 110 THR A CA 1
ATOM 838 C C . THR A 1 110 ? -1.543 5.755 -2.274 1.00 86.50 110 THR A C 1
ATOM 840 O O . THR A 1 110 ? -1.426 5.890 -3.494 1.00 86.50 110 THR A O 1
ATOM 843 N N . ILE A 1 111 ? -2.375 6.523 -1.579 1.00 79.62 111 ILE A N 1
ATOM 844 C CA . ILE A 1 111 ? -3.189 7.548 -2.228 1.00 79.62 111 ILE A CA 1
ATOM 845 C C . ILE A 1 111 ? -2.382 8.612 -2.985 1.00 79.62 111 ILE A C 1
ATOM 847 O O . ILE A 1 111 ? -2.865 9.171 -3.965 1.00 79.62 111 ILE A O 1
ATOM 851 N N . LEU A 1 112 ? -1.120 8.819 -2.614 1.00 83.62 112 LEU A N 1
ATOM 852 C CA . LEU A 1 112 ? -0.204 9.722 -3.312 1.00 83.62 112 LEU A CA 1
ATOM 853 C C . LEU A 1 112 ? 0.098 9.282 -4.758 1.00 83.62 112 LEU A C 1
ATOM 855 O O . LEU A 1 112 ? 0.578 10.078 -5.564 1.00 83.62 112 LEU A O 1
ATOM 859 N N . LEU A 1 113 ? -0.216 8.036 -5.131 1.00 86.75 113 LEU A N 1
ATOM 860 C CA . LEU A 1 113 ? -0.201 7.609 -6.530 1.00 86.75 113 LEU A CA 1
ATOM 861 C C . LEU A 1 113 ? -1.212 8.401 -7.377 1.00 86.75 113 LEU A C 1
ATOM 863 O O . LEU A 1 113 ? -0.954 8.669 -8.549 1.00 86.75 113 LEU A O 1
ATOM 867 N N . GLN A 1 114 ? -2.333 8.842 -6.802 1.00 82.50 114 GLN A N 1
ATOM 868 C CA . GLN A 1 114 ? -3.282 9.687 -7.528 1.00 82.50 114 GLN A CA 1
ATOM 869 C C . GLN A 1 114 ? -2.632 11.004 -7.963 1.00 82.50 114 GLN A C 1
ATOM 871 O O . GLN A 1 114 ? -2.821 11.411 -9.106 1.00 82.50 114 GLN A O 1
ATOM 876 N N . ASP A 1 115 ? -1.789 11.614 -7.126 1.00 81.31 115 ASP A N 1
ATOM 877 C CA . ASP A 1 115 ? -1.063 12.843 -7.477 1.00 81.31 115 ASP A CA 1
ATOM 878 C C . ASP A 1 115 ? -0.070 12.624 -8.622 1.00 81.31 115 ASP A C 1
ATOM 880 O O . ASP A 1 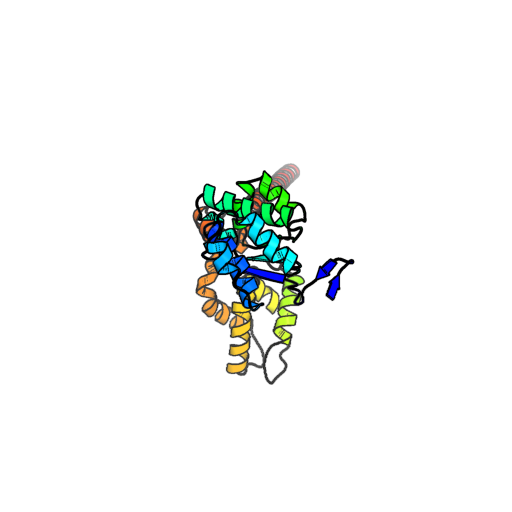115 ? 0.122 13.494 -9.475 1.00 81.31 115 ASP A O 1
ATOM 884 N N . VAL A 1 116 ? 0.568 11.452 -8.655 1.00 84.75 116 VAL A N 1
ATOM 885 C CA . VAL A 1 116 ? 1.467 11.053 -9.746 1.00 84.75 116 VAL A CA 1
ATOM 886 C C . VAL A 1 116 ? 0.697 10.969 -11.062 1.00 84.75 116 VAL A C 1
ATOM 888 O O . VAL A 1 116 ? 1.179 11.461 -12.081 1.00 84.75 116 VAL A O 1
ATOM 891 N N . LEU A 1 117 ? -0.505 10.393 -11.030 1.00 84.25 117 LEU A N 1
ATOM 892 C CA . LEU A 1 117 ? -1.318 10.135 -12.215 1.00 84.25 117 LEU A CA 1
ATOM 893 C C . LEU A 1 117 ? -2.071 11.391 -12.699 1.00 84.25 117 LEU A C 1
ATOM 895 O O . LEU A 1 117 ? -2.053 11.730 -13.880 1.00 84.25 117 LEU A O 1
ATOM 899 N N . GLN A 1 118 ? -2.677 12.170 -11.804 1.00 80.00 118 GLN A N 1
ATOM 900 C CA . GLN A 1 118 ? -3.433 13.373 -12.182 1.00 80.00 118 GLN A CA 1
ATOM 901 C C . GLN A 1 118 ? -2.573 14.430 -12.891 1.00 80.00 118 GLN A C 1
ATOM 903 O O . GLN A 1 118 ? -3.076 15.180 -13.730 1.00 80.00 118 GLN A O 1
ATOM 908 N N . ARG A 1 119 ? -1.267 14.474 -12.601 1.00 77.50 119 ARG A N 1
ATOM 909 C CA . ARG A 1 119 ? -0.331 15.413 -13.234 1.00 77.50 119 ARG A CA 1
ATOM 910 C C . ARG A 1 119 ? -0.068 15.120 -14.713 1.00 77.50 119 ARG A C 1
ATOM 912 O O . ARG A 1 119 ? 0.386 16.024 -15.408 1.00 77.50 119 ARG A O 1
ATOM 919 N N . HIS A 1 120 ? -0.382 13.918 -15.208 1.00 78.69 120 HIS A N 1
ATOM 920 C CA . HIS A 1 120 ? -0.183 13.554 -16.612 1.00 78.69 120 HIS A CA 1
ATOM 921 C C . HIS A 1 120 ? -1.383 12.801 -17.208 1.00 78.69 120 HIS A C 1
ATOM 923 O O . HIS A 1 120 ? -1.282 11.674 -17.703 1.00 78.69 120 HIS A O 1
ATOM 929 N N . ARG A 1 121 ? -2.534 13.484 -17.199 1.00 76.44 121 ARG A N 1
ATOM 930 C CA . ARG A 1 121 ? -3.862 12.947 -17.525 1.00 76.44 121 ARG A CA 1
ATOM 931 C C . ARG A 1 121 ? -3.923 12.043 -18.762 1.00 76.44 121 ARG A C 1
ATOM 933 O O . ARG A 1 121 ? -4.518 10.981 -18.673 1.00 76.44 121 ARG A O 1
ATOM 940 N N . SER A 1 122 ? -3.281 12.399 -19.876 1.00 81.50 122 SER A N 1
ATOM 941 C CA . SER A 1 122 ? -3.343 11.601 -21.116 1.00 81.50 122 SER A CA 1
ATOM 942 C C . SER A 1 122 ? -2.683 10.220 -21.012 1.00 81.50 122 SER A C 1
ATOM 944 O O . SER A 1 122 ? -3.164 9.260 -21.605 1.00 81.50 122 SER A O 1
ATOM 946 N N . GLN A 1 123 ? -1.586 10.102 -20.258 1.00 79.88 123 GLN A N 1
ATOM 947 C CA . GLN A 1 123 ? -0.899 8.822 -20.035 1.00 79.88 123 GLN A CA 1
ATOM 948 C C . GLN A 1 123 ? -1.621 8.020 -18.954 1.00 79.88 123 GLN A C 1
ATOM 950 O O . GLN A 1 123 ? -1.788 6.808 -19.061 1.00 79.88 123 GLN A O 1
ATOM 955 N N . SER A 1 124 ? -2.118 8.711 -17.931 1.00 79.44 124 SER A N 1
ATOM 956 C CA . SER A 1 124 ? -2.890 8.084 -16.869 1.00 79.44 124 SER A CA 1
ATOM 957 C C . SER A 1 124 ? -4.227 7.546 -17.353 1.00 79.44 124 SER A C 1
ATOM 959 O O . SER A 1 124 ? -4.592 6.457 -16.943 1.00 79.44 124 SER A O 1
ATOM 961 N N . GLU A 1 125 ? -4.924 8.220 -18.269 1.00 81.69 125 GLU A N 1
ATOM 962 C CA . GLU A 1 125 ? -6.148 7.697 -18.894 1.00 81.69 125 GLU A CA 1
ATOM 963 C C . GLU A 1 125 ? -5.907 6.351 -19.595 1.00 81.69 125 GLU A C 1
ATOM 965 O O . GLU A 1 125 ? -6.765 5.475 -19.537 1.00 81.69 125 GLU A O 1
ATOM 970 N N . LYS A 1 126 ? -4.718 6.139 -20.175 1.00 81.31 126 LYS A N 1
ATOM 971 C CA . LYS A 1 126 ? -4.337 4.852 -20.775 1.00 81.31 126 LYS A CA 1
ATOM 972 C C . LYS A 1 126 ? -4.059 3.773 -19.728 1.00 81.31 126 LYS A C 1
ATOM 974 O O . LYS A 1 126 ? -4.496 2.642 -19.905 1.00 81.31 126 LYS A O 1
ATOM 979 N N . LEU A 1 127 ? -3.387 4.118 -18.626 1.00 80.06 127 LEU A N 1
ATOM 980 C CA . LEU A 1 127 ? -3.185 3.200 -17.493 1.00 80.06 127 LEU A CA 1
ATOM 981 C C . LEU A 1 127 ? -4.510 2.837 -16.806 1.00 80.06 127 LEU A C 1
ATOM 983 O O . LEU A 1 127 ? -4.728 1.688 -16.438 1.00 80.06 127 LEU A O 1
ATOM 987 N N . PHE A 1 128 ? -5.416 3.805 -16.678 1.00 75.44 128 PHE A N 1
ATOM 988 C CA . PHE A 1 128 ? -6.736 3.634 -16.077 1.00 75.44 128 PHE A CA 1
ATOM 989 C C . PHE A 1 128 ? -7.766 2.997 -17.008 1.00 75.44 128 PHE A C 1
ATOM 991 O O . PHE A 1 128 ? -8.851 2.656 -16.541 1.00 75.44 128 PHE A O 1
ATOM 998 N N . ALA A 1 129 ? -7.470 2.821 -18.299 1.00 72.12 129 ALA A N 1
ATOM 999 C CA . ALA A 1 129 ? -8.425 2.277 -19.266 1.00 72.12 129 ALA A CA 1
ATOM 1000 C C . ALA A 1 129 ? -8.968 0.896 -18.850 1.00 72.12 129 ALA A C 1
ATOM 1002 O O . ALA A 1 129 ? -10.089 0.544 -19.207 1.00 72.12 129 ALA A O 1
ATOM 1003 N N . GLN A 1 130 ? -8.192 0.140 -18.064 1.00 69.81 130 GLN A N 1
ATOM 1004 C CA . GLN A 1 130 ? -8.558 -1.183 -17.546 1.00 69.81 130 GLN A CA 1
ATOM 1005 C C . GLN A 1 130 ? -9.153 -1.153 -16.122 1.00 69.81 130 GLN A C 1
ATOM 1007 O O . GLN A 1 130 ? -9.508 -2.196 -15.579 1.00 69.81 130 GLN A O 1
ATOM 1012 N N . GLY A 1 131 ? -9.310 0.034 -15.526 1.00 78.38 131 GLY A N 1
ATOM 1013 C CA . GLY A 1 131 ? -9.954 0.253 -14.231 1.00 78.38 131 GLY A CA 1
ATOM 1014 C C . GLY A 1 131 ? -9.001 0.627 -13.092 1.00 78.38 131 GLY A C 1
ATOM 1015 O O . GLY A 1 131 ? -7.781 0.528 -13.195 1.00 78.38 131 GLY A O 1
ATOM 1016 N N . THR A 1 132 ? -9.597 1.050 -11.976 1.00 84.56 132 THR A N 1
ATOM 1017 C CA . THR A 1 132 ? -8.904 1.369 -10.720 1.00 84.56 132 THR A CA 1
ATOM 1018 C C . THR A 1 132 ? -9.516 0.540 -9.605 1.00 84.56 132 THR A C 1
ATOM 1020 O O . THR A 1 132 ? -10.739 0.511 -9.459 1.00 84.56 132 THR A O 1
ATOM 1023 N N . LEU A 1 133 ? -8.676 -0.095 -8.788 1.00 86.94 133 LEU A N 1
ATOM 1024 C CA . LEU A 1 133 ? -9.110 -0.800 -7.588 1.00 86.94 133 LEU A CA 1
ATOM 1025 C C . LEU A 1 133 ? -8.639 -0.038 -6.350 1.00 86.94 133 LEU A C 1
ATOM 1027 O O . LEU A 1 133 ? -7.448 0.021 -6.059 1.00 86.94 133 LEU A O 1
ATOM 1031 N N . GLU A 1 134 ? -9.579 0.534 -5.606 1.00 84.06 134 GLU A N 1
ATOM 1032 C CA . GLU A 1 134 ? -9.281 1.122 -4.303 1.00 84.06 134 GLU A CA 1
ATOM 1033 C C . GLU A 1 134 ? -9.395 0.056 -3.210 1.00 84.06 134 GLU A C 1
ATOM 1035 O O . GLU A 1 134 ? -10.408 -0.639 -3.115 1.00 84.06 134 GLU A O 1
ATOM 1040 N N . ILE A 1 135 ? -8.381 -0.037 -2.348 1.00 85.88 135 ILE A N 1
ATOM 1041 C CA . ILE A 1 135 ? -8.394 -0.915 -1.173 1.00 85.88 135 ILE A CA 1
ATOM 1042 C C . ILE A 1 135 ? -8.581 -0.037 0.073 1.00 85.88 135 ILE A C 1
ATOM 1044 O O . ILE A 1 135 ? -7.597 0.428 0.651 1.00 85.88 135 ILE A O 1
ATOM 1048 N N . PRO A 1 136 ? -9.828 0.235 0.503 1.00 83.31 136 PRO A N 1
ATOM 1049 C CA . PRO A 1 136 ? -10.066 1.054 1.682 1.00 83.31 136 PRO A CA 1
ATOM 1050 C C . PRO A 1 136 ? -9.668 0.306 2.966 1.00 83.31 136 PRO A C 1
ATOM 1052 O O . PRO A 1 136 ? -9.586 -0.932 2.970 1.00 83.31 136 PRO A O 1
ATOM 1055 N N . PRO A 1 137 ? -9.480 1.027 4.086 1.00 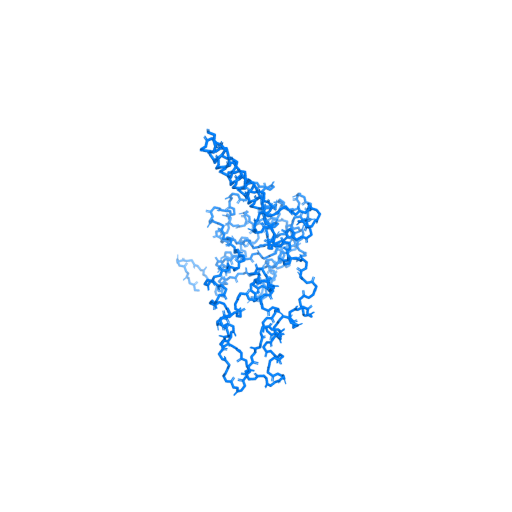86.56 137 PRO A N 1
ATOM 1056 C CA . PRO A 1 137 ? -9.419 0.406 5.403 1.00 86.56 137 PRO A CA 1
ATOM 1057 C C . PRO A 1 137 ? -10.647 -0.468 5.666 1.00 86.56 137 PRO A C 1
ATOM 1059 O O . PRO A 1 137 ? -11.740 -0.220 5.151 1.00 86.56 137 PRO A O 1
ATOM 1062 N N . VAL A 1 138 ? -10.449 -1.485 6.495 1.00 91.06 138 VAL A N 1
ATOM 1063 C CA . VAL A 1 138 ? -11.492 -2.403 6.953 1.00 91.06 138 VAL A CA 1
ATOM 1064 C C . VAL A 1 138 ? -12.565 -1.613 7.689 1.00 91.06 138 VAL A C 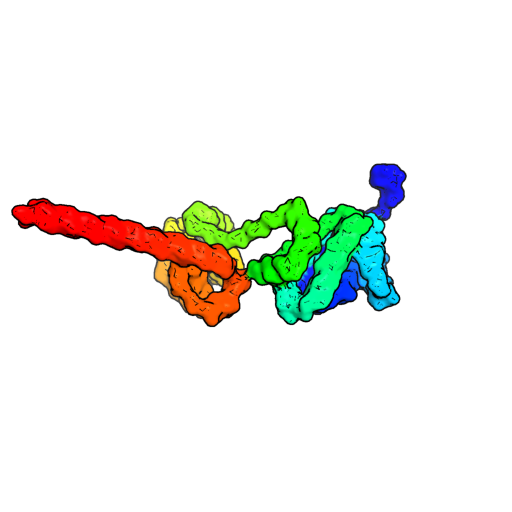1
ATOM 1066 O O . VAL A 1 138 ? -12.260 -0.842 8.600 1.00 91.06 138 VAL A O 1
ATOM 1069 N N . ARG A 1 139 ? -13.831 -1.802 7.319 1.00 90.44 139 ARG A N 1
ATOM 1070 C CA . ARG A 1 139 ? -14.931 -1.070 7.952 1.00 90.44 139 ARG A CA 1
ATOM 1071 C C . ARG A 1 139 ? -15.281 -1.650 9.318 1.00 90.44 139 ARG A C 1
ATOM 1073 O O . ARG A 1 139 ? -15.202 -2.855 9.551 1.00 90.44 139 ARG A O 1
ATOM 1080 N N . ASN A 1 140 ? -15.748 -0.782 10.215 1.00 90.56 140 ASN A N 1
ATOM 1081 C CA . ASN A 1 140 ? -16.380 -1.232 11.452 1.00 90.56 140 ASN A CA 1
ATOM 1082 C C . ASN A 1 140 ? -17.652 -2.038 11.136 1.00 90.56 140 ASN A C 1
ATOM 1084 O O . ASN A 1 140 ? -18.405 -1.670 10.232 1.00 90.56 140 ASN A O 1
ATOM 1088 N N . GLY A 1 141 ? -17.918 -3.089 11.909 1.00 92.81 141 GLY A N 1
ATOM 1089 C CA . GLY A 1 141 ? -19.027 -4.017 11.689 1.00 92.81 141 GLY A CA 1
ATOM 1090 C C . GLY A 1 141 ? -18.532 -5.388 11.237 1.00 92.81 141 GLY A C 1
ATOM 1091 O O . GLY A 1 141 ? -17.580 -5.915 11.808 1.00 92.81 141 GLY A O 1
ATOM 1092 N N . GLN A 1 142 ? -19.183 -5.965 10.226 1.00 94.75 142 GLN A N 1
ATOM 1093 C CA . GLN A 1 142 ? -18.919 -7.347 9.819 1.00 94.75 142 GLN A CA 1
ATOM 1094 C C . GLN A 1 142 ? -17.497 -7.551 9.280 1.00 94.75 142 GLN A C 1
ATOM 1096 O O . GLN A 1 142 ? -16.856 -8.530 9.629 1.00 94.75 142 GLN A O 1
ATOM 1101 N N . GLU A 1 143 ? -16.959 -6.607 8.500 1.00 94.25 143 GLU A N 1
ATOM 1102 C CA . GLU A 1 143 ? -15.632 -6.774 7.888 1.00 94.25 143 GLU A CA 1
ATOM 1103 C C . GLU A 1 143 ? -14.514 -6.930 8.931 1.00 94.25 143 GLU A C 1
ATOM 1105 O O . GLU A 1 143 ? -13.668 -7.816 8.806 1.00 94.25 143 GLU A O 1
ATOM 1110 N N . ILE A 1 144 ? -14.502 -6.088 9.974 1.00 95.75 144 ILE A N 1
ATOM 1111 C CA . ILE A 1 144 ? -13.514 -6.224 11.051 1.00 95.75 144 ILE A CA 1
ATOM 1112 C C . ILE A 1 144 ? -13.776 -7.466 11.902 1.00 95.75 144 ILE A C 1
ATO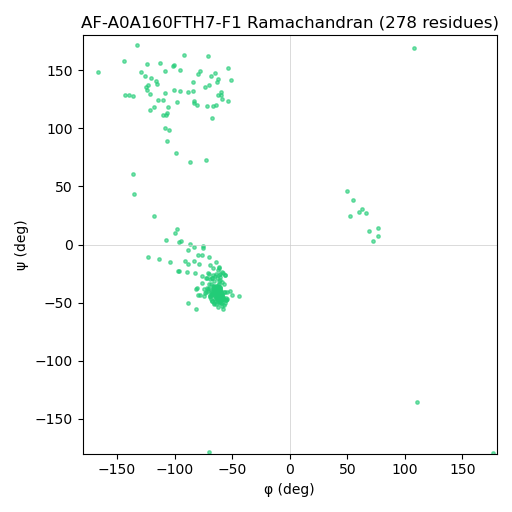M 1114 O O . ILE A 1 144 ? -12.820 -8.107 12.328 1.00 95.75 144 ILE A O 1
ATOM 1118 N N . HIS A 1 145 ? -15.043 -7.843 12.105 1.00 96.81 145 HIS A N 1
ATOM 1119 C CA . HIS A 1 145 ? -15.392 -9.080 12.798 1.00 96.81 145 HIS A CA 1
ATOM 1120 C C . HIS A 1 145 ? -14.810 -10.300 12.076 1.00 96.81 145 HIS A C 1
ATOM 1122 O O . HIS A 1 145 ? -14.108 -11.086 12.703 1.00 96.81 145 HIS A O 1
ATOM 1128 N N . ASP A 1 146 ? -15.020 -10.412 10.763 1.00 95.75 146 ASP A N 1
ATOM 1129 C CA . ASP A 1 146 ? -14.537 -11.530 9.944 1.00 95.75 146 ASP A CA 1
ATOM 1130 C C . ASP A 1 146 ? -13.006 -11.623 9.944 1.00 95.75 146 ASP A C 1
ATOM 1132 O O . ASP A 1 146 ? -12.433 -12.714 9.971 1.00 95.75 146 ASP A O 1
ATOM 1136 N N . ILE A 1 147 ? -12.316 -10.478 9.913 1.00 94.88 147 ILE A N 1
ATOM 1137 C CA . ILE A 1 147 ? -10.852 -10.439 9.995 1.00 94.88 147 ILE A CA 1
ATOM 1138 C C . ILE A 1 147 ? -10.380 -10.879 11.376 1.00 94.88 147 ILE A C 1
ATOM 1140 O O . ILE A 1 147 ? -9.494 -11.728 11.465 1.00 94.88 147 ILE A O 1
ATOM 1144 N N . CYS A 1 148 ? -10.964 -10.331 12.443 1.00 95.88 148 CYS A N 1
ATOM 1145 C CA . CYS A 1 148 ? -10.615 -10.712 13.805 1.00 95.88 148 CYS A CA 1
ATOM 1146 C C . CYS A 1 148 ? -10.874 -12.196 14.046 1.00 95.88 148 CYS A C 1
ATOM 1148 O O . CYS A 1 148 ? -9.996 -12.854 14.579 1.00 95.88 148 CYS A O 1
ATOM 1150 N N . GLU A 1 149 ? -12.000 -12.743 13.589 1.00 95.06 149 GLU A N 1
ATOM 1151 C CA . GLU A 1 149 ? -12.326 -14.164 13.713 1.00 95.06 149 GLU A CA 1
ATOM 1152 C C . GLU A 1 149 ? -11.298 -15.051 12.996 1.00 95.06 149 GLU A C 1
ATOM 1154 O O . GLU A 1 149 ? -10.760 -15.982 13.594 1.00 95.06 149 GLU A O 1
ATOM 1159 N N . LYS A 1 150 ? -10.947 -14.730 11.743 1.00 93.75 150 LYS A N 1
ATOM 1160 C CA . LYS A 1 150 ? -9.924 -15.476 10.988 1.00 93.75 150 LYS A CA 1
ATOM 1161 C C . LYS A 1 150 ? -8.542 -15.402 11.631 1.00 93.75 150 LYS A C 1
ATOM 1163 O O . LYS A 1 150 ? -7.806 -16.384 11.601 1.00 93.75 150 LYS A O 1
ATOM 1168 N N . MET A 1 151 ? -8.174 -14.248 12.184 1.00 92.75 151 MET A N 1
ATOM 1169 C CA . MET A 1 151 ? -6.910 -14.081 12.905 1.00 92.75 151 MET A CA 1
ATOM 1170 C C . MET A 1 151 ? -6.940 -14.830 14.240 1.00 92.75 151 MET A C 1
ATOM 1172 O O . MET A 1 151 ? -5.970 -15.492 14.589 1.00 92.75 151 MET A O 1
ATOM 1176 N N . TRP A 1 152 ? -8.070 -14.801 14.944 1.00 93.00 152 TRP A N 1
ATOM 1177 C CA . TRP A 1 152 ? -8.276 -15.501 16.209 1.00 93.00 152 TRP A CA 1
ATOM 1178 C C . TRP A 1 152 ? -8.176 -17.017 16.050 1.00 93.00 152 TRP A C 1
ATOM 1180 O O . TRP A 1 152 ? -7.547 -17.686 16.860 1.00 93.00 152 TRP A O 1
ATOM 1190 N N . GLN A 1 153 ? -8.709 -17.568 14.956 1.00 90.12 153 GLN A N 1
ATOM 1191 C CA . GLN A 1 153 ? -8.559 -18.988 14.611 1.00 90.12 153 GLN A CA 1
ATOM 1192 C C . GLN A 1 153 ? -7.099 -19.410 14.381 1.00 90.12 153 GLN A C 1
ATOM 1194 O O . GLN A 1 153 ? -6.790 -20.597 14.437 1.00 90.12 153 GLN A O 1
ATOM 1199 N N . ARG A 1 154 ? -6.201 -18.455 14.108 1.00 86.75 154 ARG A N 1
ATOM 1200 C CA . ARG A 1 154 ? -4.760 -18.689 13.932 1.00 86.75 154 ARG A CA 1
ATOM 1201 C C . ARG A 1 154 ? -3.960 -18.465 15.215 1.00 86.75 154 ARG A C 1
ATOM 1203 O O . ARG A 1 154 ? -2.736 -18.561 15.177 1.00 86.75 154 ARG A O 1
ATOM 1210 N N . GLN A 1 155 ? -4.620 -18.161 16.332 1.00 86.50 155 GLN A N 1
ATOM 1211 C CA . GLN A 1 155 ? -3.963 -18.025 17.624 1.00 86.50 155 GLN A CA 1
ATOM 1212 C C . GLN A 1 155 ? -3.270 -19.340 18.008 1.00 86.50 155 GLN A C 1
ATOM 1214 O O . GLN A 1 155 ? -3.869 -20.413 17.974 1.00 86.50 155 GLN A O 1
ATOM 1219 N N . VAL A 1 156 ? -2.005 -19.245 18.417 1.00 78.75 156 VAL A N 1
ATOM 1220 C CA . VAL A 1 156 ? -1.219 -20.394 18.876 1.00 78.75 156 VAL A CA 1
ATOM 1221 C C . VAL A 1 156 ? -1.230 -20.420 20.404 1.00 78.75 156 VAL A C 1
ATOM 1223 O O . VAL A 1 156 ? -0.286 -19.990 21.058 1.00 78.75 156 VAL A O 1
ATOM 1226 N N . THR A 1 157 ? -2.325 -20.912 20.982 1.00 81.50 157 THR A N 1
ATOM 1227 C CA . THR A 1 157 ? -2.426 -21.226 22.417 1.00 81.50 157 THR A CA 1
ATOM 1228 C C . THR A 1 157 ? -2.749 -22.710 22.599 1.00 81.50 157 THR A C 1
ATOM 1230 O O . THR A 1 157 ? -3.528 -23.261 21.823 1.00 81.50 157 THR A O 1
ATOM 1233 N N . PRO A 1 158 ? -2.204 -23.394 23.624 1.00 75.25 158 PRO A N 1
ATOM 1234 C CA . PRO A 1 158 ? -2.489 -24.814 23.844 1.00 75.25 158 PRO A CA 1
ATOM 1235 C C . PRO A 1 158 ? -3.885 -25.070 24.443 1.00 75.25 158 PRO A C 1
ATOM 1237 O O . PRO A 1 158 ? -4.267 -26.219 24.649 1.00 75.25 158 PRO A O 1
ATOM 1240 N N . TRP A 1 159 ? -4.662 -24.019 24.717 1.00 83.06 159 TRP A N 1
ATOM 1241 C CA . TRP A 1 159 ? -6.076 -24.085 25.084 1.00 83.06 159 TRP A CA 1
ATOM 1242 C C . TRP A 1 159 ? -6.916 -23.234 24.130 1.00 83.06 159 TRP A C 1
ATOM 1244 O O . TRP A 1 159 ? -6.432 -22.264 23.545 1.00 83.06 159 TRP A O 1
ATOM 1254 N N . GLN A 1 160 ? -8.194 -23.587 24.007 1.00 82.50 160 GLN A N 1
ATOM 1255 C CA . GLN A 1 160 ? -9.156 -22.842 23.205 1.00 82.50 160 GLN A CA 1
ATOM 1256 C C . GLN A 1 160 ? -9.706 -21.660 24.012 1.00 82.50 160 GLN A C 1
ATOM 1258 O O . GLN A 1 160 ? -10.274 -21.847 25.089 1.00 82.50 160 GLN A O 1
ATOM 1263 N N . ILE A 1 161 ? -9.535 -20.446 23.490 1.00 87.69 161 ILE A N 1
ATOM 1264 C CA . ILE A 1 161 ? -10.160 -19.229 24.018 1.00 87.69 161 ILE A CA 1
ATOM 1265 C C . ILE A 1 161 ? -11.202 -18.778 22.999 1.00 87.69 161 ILE A C 1
ATOM 1267 O O . ILE A 1 161 ? -10.875 -18.568 21.833 1.00 87.69 161 ILE A O 1
ATOM 1271 N N . GLU A 1 162 ? -12.454 -18.610 23.417 1.00 91.06 162 GLU A N 1
ATOM 1272 C CA . GLU A 1 162 ? -13.465 -17.988 22.558 1.00 91.06 162 GLU A CA 1
ATOM 1273 C C . GLU A 1 162 ? -13.174 -16.494 22.386 1.00 91.06 162 GLU A C 1
ATOM 1275 O O . GLU A 1 162 ? -12.854 -15.801 23.357 1.00 91.06 162 GLU A O 1
ATOM 1280 N N . MET A 1 163 ? -13.310 -15.988 21.156 1.00 94.25 163 MET A N 1
ATOM 1281 C CA . MET A 1 163 ? -13.144 -14.564 20.875 1.00 94.25 163 MET A CA 1
ATOM 1282 C C . MET A 1 163 ? -14.229 -13.765 21.606 1.00 94.25 163 MET A C 1
ATOM 1284 O O . MET A 1 163 ? -15.417 -13.952 21.329 1.00 94.25 163 MET A O 1
ATOM 1288 N N . PRO A 1 164 ? -13.866 -12.839 22.511 1.00 95.00 164 PRO A N 1
ATOM 1289 C CA . PRO A 1 164 ? -14.861 -12.009 23.168 1.00 95.00 164 PRO A CA 1
ATOM 1290 C C . PRO A 1 164 ? -15.596 -11.121 22.158 1.00 95.00 164 PRO A C 1
ATOM 1292 O O . PRO A 1 164 ? -14.976 -10.515 21.287 1.00 95.00 164 PRO A O 1
ATOM 1295 N N . SER A 1 165 ? -16.911 -10.954 22.314 1.00 94.94 165 SER A N 1
ATOM 1296 C CA . SER A 1 165 ? -17.740 -10.172 21.378 1.00 94.94 165 SER A CA 1
ATOM 1297 C C . SER A 1 165 ? -17.338 -8.696 21.251 1.00 94.94 165 SER A C 1
ATOM 1299 O O . SER A 1 165 ? -17.585 -8.066 20.225 1.00 94.94 165 SER A O 1
ATOM 1301 N N . TRP A 1 166 ? -16.695 -8.129 22.275 1.00 95.81 166 TRP A N 1
ATOM 1302 C CA . TRP A 1 166 ? -16.173 -6.759 22.261 1.00 95.81 166 TRP A CA 1
ATOM 1303 C C . TRP A 1 166 ? -14.843 -6.623 21.502 1.00 95.81 166 TRP A C 1
ATOM 1305 O O . TRP A 1 166 ? -14.457 -5.508 21.147 1.00 95.81 166 TRP A O 1
ATOM 1315 N N . PHE A 1 167 ? -14.140 -7.728 21.240 1.00 96.56 167 PHE A N 1
ATOM 1316 C CA . PHE A 1 167 ? -12.771 -7.719 20.730 1.00 96.56 167 PHE A CA 1
ATOM 1317 C C . PHE A 1 167 ? -12.623 -7.025 19.365 1.00 96.56 167 PHE A C 1
ATOM 1319 O O . PHE A 1 167 ? -11.787 -6.123 19.264 1.00 96.56 167 PHE A O 1
ATOM 1326 N N . PRO A 1 168 ? -13.458 -7.309 18.341 1.00 97.06 168 PRO A N 1
ATOM 1327 C CA . PRO A 1 168 ? -13.321 -6.653 17.038 1.00 97.06 168 PRO A CA 1
ATOM 1328 C C . PRO A 1 168 ? -13.507 -5.133 17.097 1.00 97.06 168 PRO A C 1
ATOM 1330 O O . PRO A 1 168 ? -12.847 -4.386 16.372 1.00 97.06 168 PRO A O 1
ATOM 1333 N N . LEU A 1 169 ? -14.384 -4.655 17.988 1.00 95.62 169 LEU A N 1
ATOM 1334 C CA . LEU A 1 169 ? -14.606 -3.224 18.177 1.00 95.62 169 LEU A CA 1
ATOM 1335 C C . LEU A 1 169 ? -13.375 -2.545 18.787 1.00 95.62 169 LEU A C 1
ATOM 1337 O O . LEU A 1 169 ? -13.030 -1.433 18.383 1.00 95.62 169 LEU A O 1
ATOM 1341 N N . GLU A 1 170 ? -12.716 -3.198 19.743 1.00 95.25 170 GLU A N 1
ATOM 1342 C CA . GLU A 1 170 ? -11.497 -2.666 20.348 1.00 95.25 170 GLU A CA 1
ATOM 1343 C C . GLU A 1 170 ? -10.347 -2.644 19.330 1.00 95.25 170 GLU A C 1
ATOM 1345 O O . GLU A 1 170 ? -9.713 -1.604 19.156 1.00 95.25 170 GLU A O 1
ATOM 1350 N N . VAL A 1 171 ? -10.167 -3.712 18.542 1.00 95.50 171 VAL A N 1
ATOM 1351 C CA . VAL A 1 171 ? -9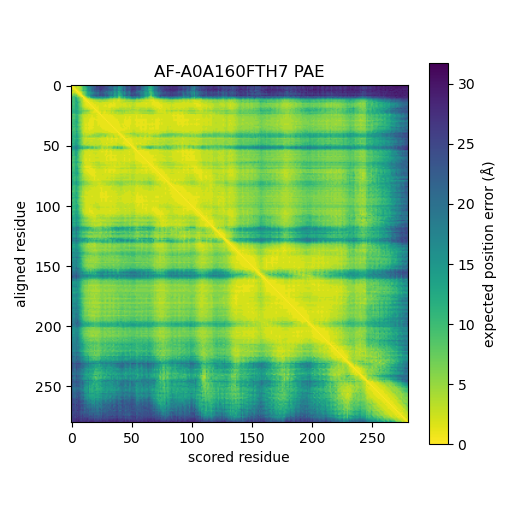.200 -3.741 17.427 1.00 95.50 171 VAL A CA 1
ATOM 1352 C C . VAL A 1 171 ? -9.460 -2.594 16.447 1.00 95.50 171 VAL A C 1
ATOM 1354 O O . VAL A 1 171 ? -8.538 -1.853 16.100 1.00 95.50 171 VAL A O 1
ATOM 1357 N N . TYR A 1 172 ? -10.715 -2.381 16.034 1.00 94.62 172 TYR A N 1
ATOM 1358 C CA . TYR A 1 172 ? -11.069 -1.284 15.130 1.00 94.62 172 TYR A CA 1
ATOM 1359 C C . TYR A 1 172 ? -10.706 0.090 15.710 1.00 94.62 172 TYR A C 1
ATOM 1361 O O . TYR A 1 172 ? -10.156 0.945 15.010 1.00 94.62 172 TYR A O 1
ATOM 1369 N N . ARG A 1 173 ? -10.995 0.326 16.996 1.00 92.69 173 ARG A N 1
ATOM 1370 C CA . ARG A 1 173 ? -10.667 1.594 17.668 1.00 92.69 173 ARG A CA 1
ATOM 1371 C C . ARG A 1 173 ? -9.169 1.862 17.666 1.00 92.69 173 ARG A C 1
ATOM 1373 O O . ARG A 1 173 ? -8.777 2.994 17.402 1.00 92.69 173 ARG A O 1
ATOM 1380 N N . ARG A 1 174 ? -8.353 0.840 17.909 1.00 92.88 174 ARG A N 1
ATOM 1381 C CA . ARG A 1 174 ? -6.898 0.978 18.043 1.00 92.88 174 ARG A CA 1
ATOM 1382 C C . ARG A 1 174 ? -6.140 1.001 16.716 1.00 92.88 174 ARG A C 1
ATOM 1384 O O . ARG A 1 174 ? -4.995 1.426 16.693 1.00 92.88 174 ARG A O 1
ATOM 1391 N N . THR A 1 175 ? -6.780 0.617 15.612 1.00 92.50 175 THR A N 1
ATOM 1392 C CA . THR A 1 175 ? -6.114 0.481 14.299 1.00 92.50 175 THR A CA 1
ATOM 1393 C C . THR A 1 175 ? -6.747 1.315 13.184 1.00 92.50 175 THR A C 1
ATOM 1395 O O . THR A 1 175 ? -6.192 1.403 12.090 1.00 92.50 175 THR A O 1
ATOM 1398 N N . ALA A 1 176 ? -7.928 1.897 13.426 1.00 90.44 176 ALA A N 1
ATOM 1399 C CA . ALA A 1 176 ? -8.763 2.556 12.415 1.00 90.44 176 ALA A CA 1
ATOM 1400 C C . ALA A 1 176 ? -9.056 1.679 11.177 1.00 90.44 176 ALA A C 1
ATOM 1402 O O . ALA A 1 176 ? -9.319 2.198 10.093 1.00 90.44 176 ALA A O 1
ATOM 1403 N N . GLY A 1 177 ? -9.004 0.349 11.325 1.00 90.81 177 GLY A N 1
ATOM 1404 C CA . GLY A 1 177 ? -9.244 -0.589 10.227 1.00 90.81 177 GLY A CA 1
ATOM 1405 C C . GLY A 1 177 ? -8.074 -0.734 9.246 1.00 90.81 177 GLY A C 1
ATOM 1406 O O . GLY A 1 177 ? -8.220 -1.395 8.215 1.00 90.81 177 GLY A O 1
ATOM 1407 N N . LEU A 1 178 ? -6.909 -0.138 9.516 1.00 88.94 178 LEU A N 1
ATOM 1408 C CA . LEU A 1 178 ? -5.733 -0.341 8.674 1.00 88.94 178 LEU A CA 1
ATOM 1409 C C . LEU A 1 178 ? -5.178 -1.752 8.868 1.00 88.94 178 LEU A C 1
ATOM 1411 O O . LEU A 1 178 ? -4.733 -2.110 9.954 1.00 88.94 178 LEU A O 1
ATOM 1415 N N . ARG A 1 179 ? -5.156 -2.540 7.787 1.00 89.62 179 ARG A N 1
ATOM 1416 C CA . ARG A 1 179 ? -4.716 -3.950 7.801 1.00 89.62 179 ARG A CA 1
ATOM 1417 C C . ARG A 1 179 ? -3.317 -4.130 8.386 1.00 89.62 179 ARG A C 1
ATOM 1419 O O . ARG A 1 179 ? -3.115 -5.048 9.169 1.00 89.62 179 ARG A O 1
ATOM 1426 N N . ARG A 1 180 ? -2.392 -3.224 8.057 1.00 88.06 180 ARG A N 1
ATOM 1427 C CA . ARG A 1 180 ? -1.037 -3.199 8.622 1.00 88.06 180 ARG A CA 1
ATOM 1428 C C . ARG A 1 180 ? -1.064 -3.109 10.149 1.00 88.06 180 ARG A C 1
ATOM 1430 O O . ARG A 1 180 ? -0.482 -3.955 10.808 1.00 88.06 180 ARG A O 1
ATOM 1437 N N . TYR A 1 181 ? -1.792 -2.139 10.698 1.00 91.31 181 TYR A N 1
ATOM 1438 C CA . TYR A 1 181 ? -1.891 -1.945 12.147 1.00 91.31 181 TYR A CA 1
ATOM 1439 C C . TYR A 1 181 ? -2.672 -3.061 12.838 1.00 91.31 181 TYR A C 1
ATOM 1441 O O . TYR A 1 181 ? -2.385 -3.384 13.981 1.00 91.31 181 TYR A O 1
ATOM 1449 N N . ILE A 1 182 ? -3.637 -3.680 12.152 1.00 94.00 182 ILE A N 1
ATOM 1450 C CA . ILE A 1 182 ? -4.307 -4.887 12.652 1.00 94.00 182 ILE A CA 1
ATOM 1451 C C . ILE A 1 182 ? -3.295 -6.028 12.806 1.00 94.00 182 ILE A C 1
ATOM 1453 O O . ILE A 1 182 ? -3.284 -6.666 13.853 1.00 94.00 182 ILE A O 1
ATOM 1457 N N . ALA A 1 183 ? -2.441 -6.273 11.809 1.00 91.12 183 ALA A N 1
ATOM 1458 C CA . ALA A 1 183 ? -1.412 -7.311 11.887 1.00 91.12 183 ALA A CA 1
ATOM 1459 C C . ALA A 1 183 ? -0.358 -6.992 12.962 1.00 91.12 183 ALA A C 1
ATOM 1461 O O . ALA A 1 183 ? -0.152 -7.804 13.861 1.00 91.12 183 ALA A O 1
ATOM 1462 N N . GLU A 1 184 ? 0.205 -5.776 12.934 1.00 90.69 184 GLU A N 1
ATOM 1463 C CA . GLU A 1 184 ? 1.184 -5.285 13.921 1.00 90.69 184 GLU A CA 1
ATOM 1464 C C . GLU A 1 184 ? 0.638 -5.310 15.361 1.00 90.69 184 GLU A C 1
ATOM 1466 O O . GLU A 1 184 ? 1.414 -5.388 16.304 1.00 90.69 184 GLU A O 1
ATOM 1471 N N . PHE A 1 185 ? -0.684 -5.268 15.548 1.00 93.94 185 PHE A N 1
ATOM 1472 C CA . PHE A 1 185 ? -1.320 -5.382 16.859 1.00 93.94 185 PHE A CA 1
ATOM 1473 C C . PHE A 1 185 ? -1.619 -6.828 17.267 1.00 93.94 185 PHE A C 1
ATOM 1475 O O . PHE A 1 185 ? -1.306 -7.234 18.385 1.00 93.94 185 PHE A O 1
ATOM 1482 N N . LEU A 1 186 ? -2.273 -7.599 16.392 1.00 94.06 186 LEU A N 1
ATOM 1483 C CA . LEU A 1 186 ? -2.818 -8.912 16.741 1.00 94.06 186 LEU A CA 1
ATOM 1484 C C . LEU A 1 186 ? -1.742 -9.986 16.878 1.00 94.06 186 LEU A C 1
ATOM 1486 O O . LEU A 1 186 ? -1.847 -10.820 17.774 1.00 94.06 186 LEU A O 1
ATOM 1490 N N . GLU A 1 187 ? -0.722 -9.971 16.019 1.00 91.75 187 GLU A N 1
ATOM 1491 C CA . GLU A 1 187 ? 0.370 -10.947 16.074 1.00 91.75 187 GLU A CA 1
ATOM 1492 C C . GLU A 1 187 ? 1.094 -10.932 17.431 1.00 91.75 187 GLU A C 1
ATOM 1494 O O . GLU A 1 187 ? 1.112 -11.971 18.101 1.00 91.75 187 GLU A O 1
ATOM 1499 N N . PRO A 1 188 ? 1.621 -9.787 17.912 1.00 92.62 188 PRO A N 1
ATOM 1500 C CA . PRO A 1 188 ? 2.292 -9.754 19.206 1.00 92.62 188 PRO A CA 1
ATOM 1501 C C . PRO A 1 188 ? 1.311 -9.890 20.378 1.00 92.62 188 PRO A C 1
ATOM 1503 O O . PRO A 1 188 ? 1.677 -10.455 21.405 1.00 92.62 188 PRO A O 1
ATOM 1506 N N . LEU A 1 189 ? 0.051 -9.455 20.239 1.00 93.88 189 LEU A N 1
ATOM 1507 C CA . LEU A 1 189 ? -0.963 -9.669 21.277 1.00 93.88 189 LEU A CA 1
ATOM 1508 C C . LEU A 1 189 ? -1.212 -11.163 21.515 1.00 93.88 189 LEU A C 1
ATOM 1510 O O . LEU A 1 189 ? -1.278 -11.603 22.662 1.00 93.88 189 LEU A O 1
ATOM 1514 N N . PHE A 1 190 ? -1.348 -11.956 20.450 1.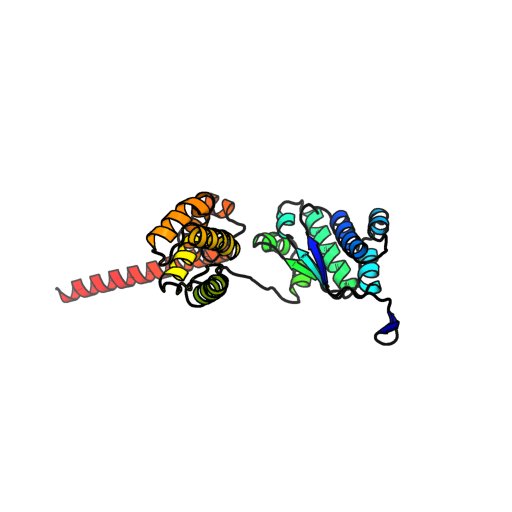00 92.94 190 PHE A N 1
ATOM 1515 C CA . PHE A 1 190 ? -1.542 -13.400 20.579 1.00 92.94 190 PHE A CA 1
ATOM 1516 C C . PHE A 1 190 ? -0.315 -14.104 21.152 1.00 92.94 190 PHE A C 1
ATOM 1518 O O . PHE A 1 190 ? -0.489 -15.024 21.954 1.00 92.94 190 PHE A O 1
ATOM 1525 N N . ALA A 1 191 ? 0.892 -13.649 20.804 1.00 91.31 191 ALA A N 1
ATOM 1526 C CA . ALA A 1 191 ? 2.121 -14.127 21.430 1.00 91.31 191 ALA A CA 1
ATOM 1527 C C . ALA A 1 191 ? 2.119 -13.844 22.942 1.00 91.31 191 ALA A C 1
ATOM 1529 O O . ALA A 1 191 ? 2.282 -14.771 23.733 1.00 91.31 191 ALA A O 1
ATOM 1530 N N . GLN A 1 192 ? 1.806 -12.612 23.355 1.00 92.50 192 GLN A N 1
ATOM 1531 C CA . GLN A 1 192 ? 1.752 -12.240 24.771 1.00 92.50 192 GLN A CA 1
ATOM 1532 C C . GLN A 1 192 ? 0.684 -13.030 25.543 1.00 92.50 192 GLN A C 1
ATOM 1534 O O . GLN A 1 192 ? 0.929 -13.472 26.660 1.00 92.50 192 GLN A O 1
ATOM 1539 N N . ILE A 1 193 ? -0.493 -13.268 24.953 1.00 91.62 193 ILE A N 1
ATOM 1540 C CA . ILE A 1 193 ? -1.545 -14.087 25.580 1.00 91.62 193 ILE A CA 1
ATOM 1541 C C . ILE A 1 193 ? -1.050 -15.513 25.861 1.00 91.62 193 ILE A C 1
ATOM 1543 O O . ILE A 1 193 ? -1.394 -16.091 26.899 1.00 91.62 193 ILE A O 1
ATOM 1547 N N . ALA A 1 194 ? -0.277 -16.083 24.933 1.00 90.94 194 ALA A N 1
ATOM 1548 C CA . ALA A 1 194 ? 0.307 -17.407 25.091 1.00 90.94 194 ALA A CA 1
ATOM 1549 C C . ALA A 1 194 ? 1.398 -17.415 26.174 1.00 90.94 194 ALA A C 1
ATOM 1551 O O . ALA A 1 194 ? 1.383 -18.299 27.031 1.00 90.94 194 ALA A O 1
ATOM 1552 N N . GLU A 1 195 ? 2.287 -16.417 26.175 1.00 91.88 195 GLU A N 1
ATOM 1553 C CA . GLU A 1 195 ? 3.346 -16.242 27.180 1.00 91.88 195 GLU A CA 1
ATOM 1554 C C . GLU A 1 195 ? 2.783 -16.057 28.596 1.00 91.88 195 GLU A C 1
ATOM 1556 O O . GLU A 1 195 ? 3.221 -16.721 29.536 1.00 91.88 195 GLU A O 1
ATOM 1561 N N . ASP A 1 196 ? 1.751 -15.226 28.740 1.00 92.50 196 ASP A N 1
ATOM 1562 C CA . ASP A 1 196 ? 1.092 -14.932 30.017 1.00 92.50 196 ASP A CA 1
ATOM 1563 C C . ASP A 1 196 ? 0.175 -16.074 30.495 1.00 92.50 196 ASP A C 1
ATOM 1565 O O . ASP A 1 196 ? -0.416 -16.003 31.577 1.00 92.50 196 ASP A O 1
ATOM 1569 N N . ASN A 1 197 ? 0.032 -17.136 29.695 1.00 90.44 197 ASN A N 1
ATOM 1570 C CA . ASN A 1 197 ? -0.796 -18.304 29.987 1.00 90.44 197 ASN A CA 1
ATOM 1571 C C . ASN A 1 197 ? -2.266 -17.947 30.297 1.00 90.44 197 ASN A C 1
ATOM 1573 O O . ASN A 1 197 ? -2.914 -18.514 31.187 1.00 90.44 197 ASN A O 1
ATOM 1577 N N . LEU A 1 198 ? -2.806 -16.958 29.575 1.00 88.62 198 LEU A N 1
ATOM 1578 C CA . LEU A 1 198 ? -4.133 -16.413 29.846 1.00 88.62 198 LEU A CA 1
ATOM 1579 C C . LEU A 1 198 ? -5.236 -17.286 29.254 1.00 88.62 198 LEU A C 1
ATOM 1581 O O . LEU A 1 198 ? -5.372 -17.433 28.044 1.00 88.62 198 LEU A O 1
ATOM 1585 N N . ARG A 1 199 ? -6.119 -17.782 30.123 1.00 87.75 199 ARG A N 1
ATOM 1586 C CA . ARG A 1 199 ? -7.316 -18.548 29.722 1.00 87.75 199 ARG A CA 1
ATOM 1587 C C . ARG A 1 199 ? -8.544 -17.688 29.447 1.00 87.75 199 ARG A C 1
ATOM 1589 O O . ARG A 1 199 ? -9.510 -18.158 28.855 1.00 87.75 199 ARG A O 1
ATOM 1596 N N . LYS A 1 200 ? -8.527 -16.437 29.905 1.00 89.38 200 LYS A N 1
ATOM 1597 C CA . LYS A 1 200 ? -9.595 -15.463 29.688 1.00 89.38 200 LYS A CA 1
ATOM 1598 C C . LYS A 1 200 ? -8.977 -14.094 29.481 1.00 89.38 200 LYS A C 1
ATOM 1600 O O . LYS A 1 200 ? -8.184 -13.641 30.302 1.00 89.38 200 LYS A O 1
ATOM 1605 N N . ILE A 1 201 ? -9.381 -13.432 28.407 1.00 91.50 201 ILE A N 1
ATOM 1606 C CA . ILE A 1 201 ? -8.857 -12.122 28.033 1.00 91.50 201 ILE A CA 1
ATOM 1607 C C . ILE A 1 201 ? -9.865 -11.061 28.469 1.00 91.50 201 ILE A C 1
ATOM 1609 O O . ILE A 1 201 ? -11.072 -11.203 28.260 1.00 91.50 201 ILE A O 1
ATOM 1613 N N . SER A 1 202 ? -9.369 -10.007 29.112 1.00 94.19 202 SER A N 1
ATOM 1614 C CA . SER A 1 202 ? -10.179 -8.853 29.504 1.00 94.19 202 SER A CA 1
ATOM 1615 C C . SER A 1 202 ? -9.964 -7.692 28.539 1.00 94.19 202 SER A C 1
ATOM 1617 O O . SER A 1 202 ? -8.894 -7.555 27.949 1.00 94.19 202 SER A O 1
ATOM 1619 N N . GLU A 1 203 ? -10.963 -6.820 28.416 1.00 95.44 203 GLU A N 1
ATOM 1620 C CA . GLU A 1 203 ? -10.847 -5.613 27.591 1.00 95.44 203 GLU A CA 1
ATOM 1621 C C . GLU A 1 203 ? -9.718 -4.702 28.090 1.00 95.44 203 GLU A C 1
ATOM 1623 O O . GLU A 1 203 ? -8.974 -4.141 27.291 1.00 95.44 203 GLU A O 1
ATOM 1628 N N . LYS A 1 204 ? -9.533 -4.619 29.415 1.00 95.38 204 LYS A N 1
ATOM 1629 C CA . LYS A 1 204 ? -8.436 -3.866 30.029 1.00 95.38 204 LYS A CA 1
ATOM 1630 C C . LYS A 1 204 ? -7.070 -4.377 29.567 1.00 95.38 204 LYS A C 1
ATOM 1632 O O . LYS A 1 204 ? -6.248 -3.576 29.158 1.00 95.38 204 LYS A O 1
ATOM 1637 N N . TYR A 1 205 ? -6.856 -5.691 29.573 1.00 94.94 205 TYR A N 1
ATOM 1638 C CA . TYR A 1 205 ? -5.589 -6.284 29.139 1.00 94.94 205 TYR A CA 1
ATOM 1639 C C . TYR A 1 205 ? -5.238 -5.905 27.692 1.00 94.94 205 TYR A C 1
ATOM 1641 O O . TYR A 1 205 ? -4.133 -5.454 27.413 1.00 94.94 205 TYR A O 1
ATOM 1649 N N . VAL A 1 206 ? -6.211 -6.025 26.783 1.00 94.81 206 VAL A N 1
ATOM 1650 C CA . VAL A 1 206 ? -6.033 -5.675 25.364 1.00 94.81 206 VAL A CA 1
ATOM 1651 C C . VAL A 1 206 ? -5.752 -4.181 25.192 1.00 94.81 206 VAL A C 1
ATOM 1653 O O . VAL A 1 206 ? -4.925 -3.806 24.365 1.00 94.81 206 VAL A O 1
ATOM 1656 N N . ARG A 1 207 ? -6.411 -3.325 25.983 1.00 95.06 207 ARG A N 1
ATOM 1657 C CA . ARG A 1 207 ? -6.169 -1.877 25.982 1.00 95.06 207 ARG A CA 1
ATOM 1658 C C . ARG A 1 207 ? -4.777 -1.525 26.482 1.00 95.06 207 ARG A C 1
ATOM 1660 O O . ARG A 1 207 ? -4.079 -0.808 25.780 1.00 95.06 207 ARG A O 1
ATOM 1667 N N . ASP A 1 208 ? -4.379 -2.061 27.631 1.00 95.06 208 ASP A N 1
ATOM 1668 C CA . ASP A 1 208 ? -3.070 -1.804 28.234 1.00 95.06 208 ASP A CA 1
ATOM 1669 C C . ASP A 1 208 ? -1.942 -2.268 27.288 1.00 95.06 208 ASP A C 1
ATOM 1671 O O . ASP A 1 208 ? -0.941 -1.572 27.118 1.00 95.06 208 ASP A O 1
ATOM 1675 N N . PHE A 1 209 ? -2.133 -3.404 26.605 1.00 95.06 209 PHE A N 1
ATOM 1676 C CA . PHE A 1 209 ? -1.219 -3.882 25.566 1.00 95.06 209 PHE A CA 1
ATOM 1677 C C . PHE A 1 209 ? -1.178 -2.938 24.354 1.00 95.06 209 PHE A C 1
ATOM 1679 O O . PHE A 1 209 ? -0.101 -2.536 23.920 1.00 95.06 209 PHE A O 1
ATOM 1686 N N . ALA A 1 210 ? -2.340 -2.533 23.830 1.00 93.62 210 ALA A N 1
ATOM 1687 C CA . ALA A 1 210 ? -2.425 -1.610 22.698 1.00 93.62 210 ALA A CA 1
ATOM 1688 C C . ALA A 1 210 ? -1.780 -0.250 23.000 1.00 93.62 210 ALA A C 1
ATOM 1690 O O . ALA A 1 210 ? -1.083 0.296 22.151 1.00 93.62 210 ALA A O 1
ATOM 1691 N N . ASP A 1 211 ? -1.995 0.291 24.201 1.00 92.44 211 ASP A N 1
ATOM 1692 C CA . ASP A 1 211 ? -1.441 1.580 24.620 1.00 92.44 211 ASP A CA 1
ATOM 1693 C C . ASP A 1 211 ? 0.094 1.541 24.700 1.00 92.44 211 ASP A C 1
ATOM 1695 O O . ASP A 1 211 ? 0.742 2.564 24.482 1.00 92.44 211 ASP A O 1
ATOM 1699 N N . ARG A 1 212 ? 0.684 0.363 24.947 1.00 93.25 212 ARG A N 1
ATOM 1700 C CA . ARG A 1 212 ? 2.135 0.150 24.923 1.00 93.25 212 ARG A CA 1
ATOM 1701 C C . ARG A 1 212 ? 2.669 -0.061 23.506 1.00 93.25 212 ARG A C 1
ATOM 1703 O O . ARG A 1 212 ? 3.551 0.678 23.079 1.00 93.25 212 ARG A O 1
ATOM 1710 N N . GLU A 1 213 ? 2.134 -1.039 22.777 1.00 90.69 213 GLU A N 1
ATOM 1711 C CA . GLU A 1 213 ? 2.687 -1.457 21.478 1.00 90.69 213 GLU A CA 1
ATOM 1712 C C . GLU A 1 213 ? 2.357 -0.480 20.343 1.00 90.69 213 GLU A C 1
ATOM 1714 O O . GLU A 1 213 ? 3.154 -0.273 19.431 1.00 90.69 213 GLU A O 1
ATOM 1719 N N . LEU A 1 214 ? 1.191 0.168 20.397 1.00 90.25 214 LEU A N 1
ATOM 1720 C CA . LEU A 1 214 ? 0.725 1.070 19.340 1.00 90.25 214 LEU A CA 1
ATOM 1721 C C . LEU A 1 214 ? 0.951 2.548 19.675 1.00 90.25 214 LEU A C 1
ATOM 1723 O O . LEU A 1 214 ? 0.480 3.419 18.939 1.00 90.25 214 LEU A O 1
ATOM 1727 N N . ALA A 1 215 ? 1.696 2.860 20.741 1.00 88.69 215 ALA A N 1
ATOM 1728 C CA . ALA A 1 215 ? 1.953 4.232 21.185 1.00 88.69 215 ALA A CA 1
ATOM 1729 C C . ALA A 1 215 ? 2.481 5.134 20.053 1.00 88.69 215 ALA A C 1
ATOM 1731 O O . ALA A 1 215 ? 2.064 6.285 19.915 1.00 88.69 215 ALA A O 1
ATOM 1732 N N . GLY A 1 216 ? 3.360 4.596 19.198 1.00 83.81 216 GLY A N 1
ATOM 1733 C CA . GLY A 1 216 ? 3.945 5.332 18.073 1.00 83.81 216 GLY A CA 1
ATOM 1734 C C . GLY A 1 216 ? 2.947 5.689 16.964 1.00 83.81 216 GLY A C 1
ATOM 1735 O O . GLY A 1 216 ? 3.111 6.713 16.297 1.00 83.81 216 GLY A O 1
ATOM 1736 N N . ILE A 1 217 ? 1.899 4.881 16.777 1.00 84.94 217 ILE A N 1
ATOM 1737 C CA . ILE A 1 217 ? 0.907 5.059 15.704 1.00 84.94 217 ILE A CA 1
ATOM 1738 C C . ILE A 1 217 ? -0.421 5.650 16.196 1.00 84.94 217 ILE A C 1
ATOM 1740 O O . ILE A 1 217 ? -1.203 6.141 15.377 1.00 84.94 217 ILE A O 1
ATOM 1744 N N . ALA A 1 218 ? -0.671 5.652 17.509 1.00 85.88 218 ALA A N 1
ATOM 1745 C CA . ALA A 1 218 ? -1.916 6.120 18.117 1.00 85.88 218 ALA A CA 1
ATOM 1746 C C . ALA A 1 218 ? -2.357 7.520 17.637 1.00 85.88 218 ALA A C 1
ATOM 1748 O O . ALA A 1 218 ? -3.523 7.656 17.253 1.00 85.88 218 ALA A O 1
ATOM 1749 N N . PRO A 1 219 ? -1.467 8.532 17.510 1.00 84.38 219 PRO A N 1
ATOM 1750 C CA . PRO A 1 219 ? -1.868 9.837 16.980 1.00 84.38 219 PRO A CA 1
ATOM 1751 C C . PRO A 1 219 ? -2.420 9.762 15.547 1.00 84.38 219 PRO A C 1
ATOM 1753 O O . PRO A 1 219 ? -3.383 10.446 15.208 1.00 84.38 219 PRO A O 1
ATOM 1756 N N . GLY A 1 220 ? -1.845 8.900 14.701 1.00 82.69 220 GLY A N 1
ATOM 1757 C CA . GLY A 1 220 ? -2.315 8.694 13.329 1.00 82.69 220 GLY A CA 1
ATOM 1758 C C . GLY A 1 220 ? -3.687 8.030 13.281 1.00 82.69 220 GLY A C 1
ATOM 1759 O O . GLY A 1 220 ? -4.556 8.449 12.517 1.00 82.69 220 GLY A O 1
ATOM 1760 N N . VAL A 1 221 ? -3.909 7.037 14.143 1.00 85.31 221 VAL A N 1
ATOM 1761 C CA . VAL A 1 221 ? -5.198 6.347 14.304 1.00 85.31 221 VAL A CA 1
ATOM 1762 C C . VAL A 1 221 ? -6.295 7.316 14.745 1.00 85.31 221 VAL A C 1
ATOM 1764 O O . VAL A 1 221 ? -7.382 7.319 14.163 1.00 85.31 221 VAL A O 1
ATOM 1767 N N . GLU A 1 222 ? -6.018 8.182 15.719 1.00 86.19 222 GLU A N 1
ATOM 1768 C CA . GLU A 1 222 ? -6.959 9.219 16.157 1.00 86.19 222 GLU A CA 1
ATOM 1769 C C . GLU A 1 222 ? -7.324 10.178 15.022 1.00 86.19 222 GLU A C 1
ATOM 1771 O O . GLU A 1 222 ? -8.506 10.458 14.790 1.00 86.19 222 GLU A O 1
ATOM 1776 N N . ILE A 1 223 ? -6.320 10.638 14.273 1.00 83.81 223 ILE A N 1
ATOM 1777 C CA . ILE A 1 223 ? -6.519 11.522 13.125 1.00 83.81 223 ILE A CA 1
ATOM 1778 C C . ILE A 1 223 ? -7.370 10.841 12.055 1.00 83.81 223 ILE A C 1
ATOM 1780 O O . ILE A 1 223 ? -8.306 11.457 11.547 1.00 83.81 223 ILE A O 1
ATOM 1784 N N . MET A 1 224 ? -7.121 9.567 11.755 1.00 81.38 224 MET A N 1
ATOM 1785 C CA . MET A 1 224 ? -7.937 8.801 10.814 1.00 81.38 224 MET A CA 1
ATOM 1786 C C . MET A 1 224 ? -9.381 8.647 11.285 1.00 81.38 224 MET A C 1
ATOM 1788 O O . MET A 1 224 ? -10.304 8.859 10.500 1.00 81.38 224 MET A O 1
ATOM 1792 N N . HIS A 1 225 ? -9.620 8.344 12.565 1.00 84.00 225 HIS A N 1
ATOM 1793 C CA . HIS A 1 225 ? -10.985 8.288 13.102 1.00 84.00 225 HIS A CA 1
ATOM 1794 C C . HIS A 1 225 ? -11.708 9.624 12.958 1.00 84.00 225 HIS A C 1
ATOM 1796 O O . HIS A 1 225 ? -12.885 9.645 12.586 1.00 84.00 225 HIS A O 1
ATOM 1802 N N . CYS A 1 226 ? -11.022 10.734 13.234 1.00 82.38 226 CYS A N 1
ATOM 1803 C CA . CYS A 1 226 ? -11.554 12.076 13.020 1.00 82.38 226 CYS A CA 1
ATOM 1804 C C . CYS A 1 226 ? -11.851 12.321 11.536 1.00 82.38 226 CYS A C 1
ATOM 1806 O O . CYS A 1 226 ? -12.955 12.757 11.193 1.00 82.38 226 CYS A O 1
ATOM 1808 N N . ALA A 1 227 ? -10.910 11.972 10.657 1.00 78.12 227 ALA A N 1
ATOM 1809 C CA . ALA A 1 227 ? -11.027 12.149 9.218 1.00 78.12 227 ALA A CA 1
ATOM 1810 C C . ALA A 1 227 ? -12.207 11.359 8.633 1.00 78.12 227 ALA A C 1
ATOM 1812 O O . ALA A 1 227 ? -13.069 11.939 7.969 1.00 78.12 227 ALA A O 1
ATOM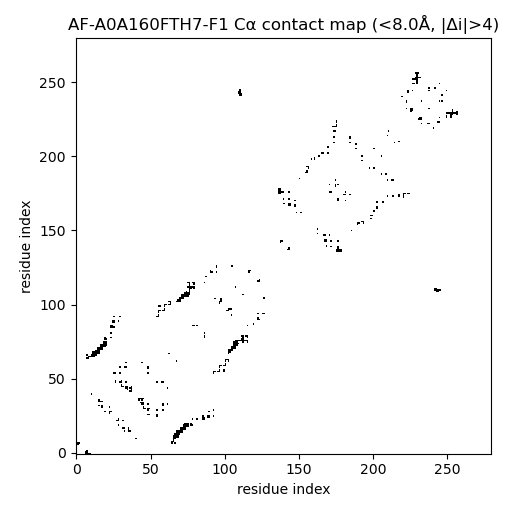 1813 N N . TYR A 1 228 ? -12.335 10.073 8.967 1.00 75.19 228 TYR A N 1
ATOM 1814 C CA . TYR A 1 228 ? -13.439 9.221 8.511 1.00 75.19 228 TYR A CA 1
ATOM 1815 C C . TYR A 1 228 ? -14.800 9.641 9.069 1.00 75.19 228 TYR A C 1
ATOM 1817 O O . TYR A 1 228 ? -15.832 9.417 8.437 1.00 75.19 228 TYR A O 1
ATOM 1825 N N . LYS A 1 229 ? -14.831 10.304 10.230 1.00 79.31 229 LYS A N 1
ATOM 1826 C CA . LYS A 1 229 ? -16.054 10.901 10.789 1.00 79.31 229 LYS A CA 1
ATOM 1827 C C . LYS A 1 229 ? -16.371 12.283 10.209 1.00 79.31 229 LYS A C 1
ATOM 1829 O O . LYS A 1 229 ? -17.388 12.865 10.606 1.00 79.31 229 LYS A O 1
ATOM 1834 N N . GLY A 1 230 ? -15.531 12.818 9.319 1.00 74.00 230 GLY A N 1
ATOM 1835 C CA . GLY A 1 230 ? -15.653 14.165 8.759 1.00 74.00 230 GLY A CA 1
ATOM 1836 C C . GLY A 1 230 ? -15.444 15.270 9.796 1.00 74.00 230 GLY A C 1
ATOM 1837 O O . GLY A 1 230 ? -16.048 16.333 9.686 1.00 74.00 230 GLY A O 1
ATOM 1838 N N . GLN A 1 231 ? -14.681 15.011 10.859 1.00 80.62 231 GLN A N 1
ATOM 1839 C CA . GLN A 1 231 ? -14.317 16.027 11.847 1.00 80.62 231 GLN A CA 1
ATOM 1840 C C . GLN A 1 231 ? -13.161 16.881 11.310 1.00 80.62 231 GLN A C 1
ATOM 1842 O O . GLN A 1 231 ? -12.319 16.394 10.557 1.00 80.62 231 GLN A O 1
ATOM 1847 N N . GLY A 1 232 ? -13.132 18.165 11.674 1.00 73.81 232 GLY A N 1
ATOM 1848 C CA . GLY A 1 232 ? -12.046 19.067 11.289 1.00 73.81 232 GLY A CA 1
ATOM 1849 C C . GLY A 1 232 ? -10.709 18.603 11.873 1.00 73.81 232 GLY A C 1
ATOM 1850 O O . GLY A 1 232 ? -10.618 18.363 13.073 1.00 73.81 232 GLY A O 1
ATOM 1851 N N . VAL A 1 233 ? -9.693 18.481 11.023 1.00 77.44 233 VAL A N 1
ATOM 1852 C CA . VAL A 1 233 ? -8.307 18.144 11.361 1.00 77.44 233 VAL A CA 1
ATOM 1853 C C . VAL A 1 233 ? -7.419 19.244 10.780 1.00 77.44 233 VAL A C 1
ATOM 1855 O O . VAL A 1 233 ? -7.734 19.799 9.724 1.00 77.44 233 VAL A O 1
ATOM 1858 N N . SER A 1 234 ? -6.327 19.596 11.463 1.00 75.94 234 SER A N 1
ATOM 1859 C CA . SER A 1 234 ? -5.392 20.598 10.947 1.00 75.94 234 SER A CA 1
ATOM 1860 C C . SER A 1 234 ? -4.705 20.113 9.663 1.00 75.94 234 SER A C 1
ATOM 1862 O O . SER A 1 234 ? -4.433 18.925 9.482 1.00 75.94 234 SER A O 1
ATOM 1864 N N . ILE A 1 235 ? -4.394 21.051 8.765 1.00 69.69 235 ILE A N 1
ATOM 1865 C CA . ILE A 1 235 ? -3.752 20.757 7.473 1.00 69.69 235 ILE A CA 1
ATOM 1866 C C . ILE A 1 235 ? -2.369 20.118 7.672 1.00 69.69 235 ILE A C 1
ATOM 1868 O O . ILE A 1 235 ? -1.991 19.223 6.924 1.00 69.69 235 ILE A O 1
ATOM 1872 N N . GLU A 1 236 ? -1.625 20.548 8.690 1.00 72.25 236 GLU A N 1
ATOM 1873 C CA . GLU A 1 236 ? -0.302 20.007 9.026 1.00 72.25 236 GLU A CA 1
ATOM 1874 C C . GLU A 1 236 ? -0.367 18.531 9.436 1.00 72.25 236 GLU A C 1
ATOM 1876 O O . GLU A 1 236 ? 0.451 17.725 8.994 1.00 72.25 236 GLU A O 1
ATOM 1881 N N . LEU A 1 237 ? -1.378 18.155 10.227 1.00 72.25 237 LEU A N 1
ATOM 1882 C CA . LEU A 1 237 ? -1.593 16.768 10.630 1.00 72.25 237 LEU A CA 1
ATOM 1883 C C . LEU A 1 237 ? -2.082 15.909 9.462 1.00 72.25 237 LEU A C 1
ATOM 1885 O O . LEU A 1 237 ? -1.632 14.777 9.322 1.00 72.25 237 LEU A O 1
ATOM 1889 N N . LEU A 1 238 ? -2.939 16.444 8.588 1.00 70.88 238 LEU A N 1
ATOM 1890 C CA . LEU A 1 238 ? -3.366 15.733 7.379 1.00 70.88 238 LEU A CA 1
ATOM 1891 C C . LEU A 1 238 ? -2.189 15.439 6.448 1.00 70.88 238 LEU A C 1
ATOM 1893 O O . LEU A 1 238 ? -2.075 14.315 5.981 1.00 70.88 238 LEU A O 1
ATOM 1897 N N . LYS A 1 239 ? -1.279 16.403 6.252 1.00 71.12 239 LYS A N 1
ATOM 1898 C CA . LYS A 1 239 ? -0.043 16.195 5.479 1.00 71.12 239 LYS A CA 1
ATOM 1899 C C . LYS A 1 239 ? 0.842 15.105 6.082 1.00 71.12 239 LYS A C 1
ATOM 1901 O O . LYS A 1 239 ? 1.400 14.294 5.359 1.00 71.12 239 LYS A O 1
ATOM 1906 N N . LYS A 1 240 ? 0.952 15.043 7.413 1.00 75.25 240 LYS A N 1
ATOM 1907 C CA . LYS A 1 240 ? 1.751 14.011 8.096 1.00 75.25 240 LYS A CA 1
ATOM 1908 C C . LYS A 1 240 ? 1.223 12.586 7.862 1.00 75.25 240 LYS A C 1
ATOM 1910 O O . LYS A 1 240 ? 2.008 11.645 7.896 1.00 75.25 240 LYS A O 1
ATOM 1915 N N . TYR A 1 241 ? -0.081 12.431 7.632 1.00 74.69 241 TYR A N 1
ATOM 1916 C CA . TYR A 1 241 ? -0.743 11.140 7.409 1.00 74.69 241 TYR A CA 1
ATOM 1917 C C . TYR A 1 241 ? -1.376 11.041 6.015 1.00 74.69 241 TYR A C 1
ATOM 1919 O O . TYR A 1 241 ? -2.313 10.267 5.810 1.00 74.69 241 TYR A O 1
ATOM 1927 N N . GLU A 1 242 ? -0.860 11.812 5.055 1.00 72.06 242 GLU A N 1
ATOM 1928 C CA . GLU A 1 242 ? -1.414 11.911 3.702 1.00 72.06 242 GLU A CA 1
ATOM 1929 C C . GLU A 1 242 ? -1.399 10.571 2.970 1.00 72.06 242 GLU A C 1
ATOM 1931 O O . GLU A 1 242 ? -2.277 10.313 2.165 1.00 72.06 242 GLU A O 1
ATOM 1936 N N . GLU A 1 243 ? -0.483 9.666 3.321 1.00 69.56 243 GLU A N 1
ATOM 1937 C CA . GLU A 1 243 ? -0.411 8.309 2.769 1.00 69.56 243 GLU A CA 1
ATOM 1938 C C . GLU A 1 243 ? -1.657 7.456 3.076 1.00 69.56 243 GLU A C 1
ATOM 1940 O O . GLU A 1 243 ? -1.938 6.499 2.355 1.00 69.56 243 GLU A O 1
ATOM 1945 N N . TYR A 1 244 ? -2.421 7.812 4.115 1.00 69.19 244 TYR A N 1
ATOM 1946 C CA . TYR A 1 244 ? -3.588 7.060 4.588 1.00 69.19 244 TYR A CA 1
ATOM 1947 C C . TYR A 1 244 ? -4.912 7.804 4.399 1.00 69.19 244 TYR A C 1
ATOM 1949 O O . TYR A 1 244 ? -5.975 7.203 4.568 1.00 69.19 244 TYR A O 1
ATOM 1957 N N . ILE A 1 245 ? -4.874 9.104 4.089 1.00 68.75 245 ILE A N 1
ATOM 1958 C CA . ILE A 1 245 ? -6.061 9.960 4.046 1.00 68.75 245 ILE A CA 1
ATOM 1959 C C . ILE A 1 245 ? -6.218 10.563 2.657 1.00 68.75 245 ILE A C 1
ATOM 1961 O O . ILE A 1 245 ? -5.442 11.407 2.220 1.00 68.75 245 ILE A O 1
ATOM 1965 N N . ASP A 1 246 ? -7.313 10.188 2.006 1.00 68.12 246 ASP A N 1
ATOM 1966 C CA . ASP A 1 246 ? -7.782 10.835 0.788 1.00 68.12 246 ASP A CA 1
ATOM 1967 C C . ASP A 1 246 ? -8.247 12.260 1.098 1.00 68.12 246 ASP A C 1
ATOM 1969 O O . ASP A 1 246 ? -9.283 12.459 1.740 1.00 68.12 246 ASP A O 1
ATOM 1973 N N . THR A 1 247 ? -7.476 13.255 0.655 1.00 67.44 247 THR A N 1
ATOM 1974 C CA . THR A 1 247 ? -7.759 14.669 0.941 1.00 67.44 247 THR A CA 1
ATOM 1975 C C . THR A 1 247 ? -9.102 15.110 0.355 1.00 67.44 247 THR A C 1
ATOM 1977 O O . THR A 1 247 ? -9.832 15.874 0.996 1.00 67.44 247 THR A O 1
ATOM 1980 N N . ASP A 1 248 ? -9.477 14.612 -0.822 1.00 68.19 248 ASP A N 1
ATOM 1981 C CA . ASP A 1 248 ? -10.717 15.008 -1.486 1.00 68.19 248 ASP A CA 1
ATOM 1982 C C . ASP A 1 248 ? -11.930 14.316 -0.863 1.00 68.19 248 ASP A C 1
ATOM 1984 O O . ASP A 1 248 ? -12.925 14.981 -0.541 1.00 68.19 248 ASP A O 1
ATOM 1988 N N . LYS A 1 249 ? -11.843 13.011 -0.566 1.00 71.75 249 LYS A N 1
ATOM 1989 C CA . LYS A 1 249 ? -12.903 12.323 0.196 1.00 71.75 249 LYS A CA 1
ATOM 1990 C C . LYS A 1 249 ? -13.041 12.900 1.599 1.00 71.75 249 LYS A C 1
ATOM 1992 O O . LYS A 1 249 ? -14.168 13.044 2.077 1.00 71.75 249 LYS A O 1
ATOM 1997 N N . TYR A 1 250 ? -11.938 13.278 2.244 1.00 75.56 250 TYR A N 1
ATOM 1998 C CA . TYR A 1 250 ? -11.958 13.942 3.542 1.00 75.56 250 TYR A CA 1
ATOM 1999 C C . TYR A 1 250 ? -12.699 15.284 3.476 1.00 75.56 250 TYR A C 1
ATOM 2001 O O . TYR A 1 250 ? -13.639 15.504 4.245 1.00 75.56 250 TYR A O 1
ATOM 2009 N N . ARG A 1 251 ? -12.359 16.157 2.518 1.00 72.19 251 ARG A N 1
ATOM 2010 C CA . ARG A 1 251 ? -13.058 17.440 2.308 1.00 72.19 251 ARG A CA 1
ATOM 2011 C C . ARG A 1 251 ? -14.557 17.239 2.106 1.00 72.19 251 ARG A C 1
ATOM 2013 O O . ARG A 1 251 ? -15.366 17.911 2.749 1.00 72.19 251 ARG A O 1
ATOM 2020 N N . LEU A 1 252 ? -14.940 16.278 1.266 1.00 77.31 252 LEU A N 1
ATOM 2021 C CA . LEU A 1 252 ? -16.344 15.936 1.037 1.00 77.31 252 LEU A CA 1
ATOM 2022 C C . LEU A 1 252 ? -17.032 15.420 2.309 1.00 77.31 252 LEU A C 1
ATOM 2024 O O . LEU A 1 252 ? -18.179 15.788 2.577 1.00 77.31 252 LEU A O 1
ATOM 2028 N N . ALA A 1 253 ? -16.354 14.600 3.114 1.00 77.56 253 ALA A N 1
ATOM 2029 C CA . ALA A 1 253 ? -16.883 14.093 4.378 1.00 77.56 253 ALA A CA 1
ATOM 2030 C C . ALA A 1 253 ? -17.134 15.221 5.394 1.00 77.56 253 ALA A C 1
ATOM 2032 O O . ALA A 1 253 ? -18.192 15.245 6.030 1.00 77.56 253 ALA A O 1
ATOM 2033 N N . VAL A 1 254 ? -16.215 16.187 5.500 1.00 76.38 254 VAL A N 1
ATOM 2034 C CA . VAL A 1 254 ? -16.368 17.376 6.357 1.00 76.38 254 VAL A CA 1
ATOM 2035 C C . VAL A 1 254 ? -17.561 18.224 5.914 1.00 76.38 254 VAL A C 1
ATOM 2037 O O . VAL A 1 254 ? -18.419 18.557 6.734 1.00 76.38 254 VAL A O 1
ATOM 2040 N N . LEU A 1 255 ? -17.676 18.519 4.614 1.00 79.62 255 LEU A N 1
ATOM 2041 C CA . LEU A 1 255 ? -18.800 19.288 4.066 1.00 79.62 255 LEU A CA 1
ATOM 2042 C C . LEU A 1 255 ? -20.146 18.610 4.352 1.00 79.62 255 LEU A C 1
ATOM 2044 O O . LEU A 1 255 ? -21.075 19.250 4.850 1.00 79.62 255 LEU A O 1
ATOM 2048 N N . ARG A 1 256 ? -20.240 17.296 4.108 1.00 84.31 256 ARG A N 1
ATOM 2049 C CA . ARG A 1 256 ? -21.449 16.503 4.387 1.00 84.31 256 ARG A CA 1
ATOM 2050 C C . ARG A 1 256 ? -21.814 16.518 5.869 1.00 84.31 256 ARG A C 1
ATOM 2052 O O . ARG A 1 256 ? -22.991 16.651 6.211 1.00 84.31 256 ARG A O 1
ATOM 2059 N N . ARG A 1 257 ? -20.826 16.394 6.760 1.00 81.44 257 ARG A N 1
ATOM 2060 C CA . ARG A 1 257 ? -21.049 16.456 8.209 1.00 81.44 257 ARG A CA 1
ATOM 2061 C C . ARG A 1 257 ? -21.580 17.826 8.625 1.00 81.44 257 ARG A C 1
ATOM 2063 O O . ARG A 1 257 ? -22.567 17.883 9.355 1.00 81.44 257 ARG A O 1
ATOM 2070 N N . ASN A 1 258 ? -20.965 18.904 8.146 1.00 81.88 258 ASN A N 1
ATOM 2071 C CA . ASN A 1 258 ? -21.372 20.269 8.475 1.00 81.88 258 ASN A CA 1
ATOM 2072 C C . ASN A 1 258 ? -22.797 20.561 7.993 1.00 81.88 258 ASN A C 1
ATOM 2074 O O . ASN A 1 258 ? -23.607 21.057 8.774 1.00 81.88 258 ASN A O 1
ATOM 2078 N N . ALA A 1 259 ? -23.144 20.150 6.770 1.00 82.81 259 ALA A N 1
ATOM 2079 C CA . ALA A 1 259 ? -24.508 20.255 6.253 1.00 82.81 259 ALA A CA 1
ATOM 2080 C C . ALA A 1 259 ? -25.520 19.487 7.128 1.00 82.81 259 ALA A C 1
ATOM 2082 O O . ALA A 1 259 ? -26.583 20.005 7.472 1.00 82.81 259 ALA A O 1
ATOM 2083 N N . ARG A 1 260 ? -25.174 18.266 7.564 1.00 86.19 260 ARG A N 1
ATOM 2084 C CA . ARG A 1 260 ? -26.021 17.469 8.467 1.00 86.19 260 ARG A CA 1
ATOM 2085 C C . ARG A 1 260 ? -26.209 18.141 9.829 1.00 86.19 260 ARG A C 1
ATOM 2087 O O . ARG A 1 260 ? -27.314 18.112 10.368 1.00 86.19 260 ARG A O 1
ATOM 2094 N N . LEU A 1 261 ? -25.149 18.715 10.396 1.00 84.12 261 LEU A N 1
ATOM 2095 C CA . LEU A 1 261 ? -25.211 19.419 11.678 1.00 84.12 261 LEU A CA 1
ATOM 2096 C C . LEU A 1 261 ? -26.068 20.685 11.581 1.00 84.12 261 LEU A C 1
ATOM 2098 O O . LEU A 1 261 ? -26.920 20.874 12.447 1.00 84.12 261 LEU A O 1
ATOM 2102 N N . ALA A 1 262 ? -25.920 21.468 10.508 1.00 83.44 262 ALA A N 1
ATOM 2103 C CA . ALA A 1 262 ? -26.743 22.648 10.240 1.00 83.44 262 ALA A CA 1
ATOM 2104 C C . ALA A 1 262 ? -28.239 22.292 10.165 1.00 83.44 262 ALA A C 1
ATOM 2106 O O . ALA A 1 262 ? -29.068 22.881 10.860 1.00 83.44 262 ALA A O 1
ATOM 2107 N N . HIS A 1 263 ? -28.581 21.228 9.434 1.00 86.62 263 HIS A N 1
ATOM 2108 C CA . HIS A 1 263 ? -29.962 20.753 9.340 1.00 86.62 263 HIS A CA 1
ATOM 2109 C C . HIS A 1 263 ? -30.519 20.267 10.697 1.00 86.62 263 HIS A C 1
ATOM 2111 O O . HIS A 1 263 ? -31.696 20.455 11.018 1.00 86.62 263 HIS A O 1
ATOM 2117 N N . ILE A 1 264 ? -29.689 19.637 11.539 1.00 87.62 264 ILE A N 1
ATOM 2118 C CA . ILE A 1 264 ? -30.091 19.245 12.901 1.00 87.62 264 ILE A CA 1
ATOM 2119 C C . ILE A 1 264 ? -30.314 20.481 13.782 1.00 87.62 264 ILE A C 1
ATOM 2121 O O . ILE A 1 264 ? -31.296 20.507 14.529 1.00 87.62 264 ILE A O 1
ATOM 2125 N N . SER A 1 265 ? -29.443 21.493 13.710 1.00 84.69 265 SER A N 1
ATOM 2126 C CA . SER A 1 265 ? -29.605 22.732 14.479 1.00 84.69 265 SER A CA 1
ATOM 2127 C C . SER A 1 265 ? -30.848 23.510 14.060 1.00 84.69 265 SER A C 1
ATOM 2129 O O . SER A 1 265 ? -31.609 23.924 14.930 1.00 84.69 265 SER A O 1
ATOM 2131 N N . GLU A 1 266 ? -31.132 23.610 12.759 1.00 87.06 266 GLU A N 1
ATOM 2132 C CA . GLU A 1 266 ? -32.352 24.245 12.245 1.00 87.06 266 GLU A CA 1
ATOM 2133 C C . GLU A 1 266 ? -33.609 23.527 12.742 1.00 87.06 266 GLU A C 1
ATOM 2135 O O . GLU A 1 266 ? -34.541 24.150 13.248 1.00 87.06 266 GLU A O 1
ATOM 2140 N N . ARG A 1 267 ? -33.621 22.188 12.695 1.00 86.69 267 ARG A N 1
ATOM 2141 C CA . ARG A 1 267 ? -34.728 21.391 13.244 1.00 86.69 267 ARG A CA 1
ATOM 2142 C C . ARG A 1 267 ? -34.933 21.612 14.740 1.00 86.69 267 ARG A C 1
ATOM 2144 O O . ARG A 1 267 ? -36.077 21.605 15.196 1.00 86.69 267 ARG A O 1
ATOM 2151 N N . ARG A 1 268 ? -33.857 21.769 15.516 1.00 84.56 268 ARG A N 1
ATOM 2152 C CA . ARG A 1 268 ? -33.943 22.062 16.956 1.00 84.56 268 ARG A CA 1
ATOM 2153 C C . ARG A 1 268 ? -34.494 23.466 17.200 1.00 84.56 268 ARG A C 1
ATOM 2155 O O . ARG A 1 268 ? -35.450 23.589 17.960 1.00 84.56 268 ARG A O 1
ATOM 2162 N N . ALA A 1 269 ? -33.982 24.473 16.493 1.00 84.25 269 ALA A N 1
ATOM 2163 C CA . ALA A 1 269 ? -34.466 25.850 16.575 1.00 84.25 269 ALA A CA 1
ATOM 2164 C C . ALA A 1 269 ? -35.960 25.950 16.219 1.00 84.25 269 ALA A C 1
ATOM 2166 O O . ALA A 1 269 ? -36.746 26.524 16.971 1.00 84.25 269 ALA A O 1
ATOM 2167 N N . ASN A 1 270 ? -36.392 25.289 15.142 1.00 85.44 270 ASN A N 1
ATOM 2168 C CA . ASN A 1 270 ? -37.798 25.260 14.733 1.00 85.44 270 ASN A CA 1
ATOM 2169 C C . ASN A 1 270 ? -38.702 24.577 15.771 1.00 85.44 270 ASN A C 1
ATOM 2171 O O . ASN A 1 270 ? -39.814 25.042 16.022 1.00 85.44 270 ASN A O 1
ATOM 2175 N N . LYS A 1 271 ? -38.229 23.505 16.425 1.00 86.25 271 LYS A N 1
ATOM 2176 C CA . LYS A 1 271 ? -38.958 22.862 17.531 1.00 86.25 271 LYS A CA 1
ATOM 2177 C C . LYS A 1 271 ? -39.080 23.770 18.755 1.00 86.25 271 LYS A C 1
ATOM 2179 O O . LYS A 1 271 ? -40.130 23.774 19.391 1.00 86.25 271 LYS A O 1
ATOM 2184 N N . GLU A 1 272 ? -38.044 24.533 19.093 1.00 81.00 272 GLU A N 1
ATOM 2185 C CA . GLU A 1 272 ? -38.100 25.494 20.202 1.00 81.00 272 GLU A CA 1
ATOM 2186 C C . GLU A 1 272 ? -39.041 26.665 19.908 1.00 81.00 272 GLU A C 1
ATOM 2188 O O . GLU A 1 272 ? -39.835 27.043 20.771 1.00 81.00 272 GLU A O 1
ATOM 2193 N N . ILE A 1 273 ? -39.025 27.189 18.679 1.00 82.31 273 ILE A N 1
ATOM 2194 C CA . ILE A 1 273 ? -39.963 28.227 18.231 1.00 82.31 273 ILE A CA 1
ATOM 2195 C C . ILE A 1 273 ? -41.406 27.709 18.292 1.00 82.31 273 ILE A C 1
ATOM 2197 O O . ILE A 1 273 ? -42.284 28.402 18.805 1.00 82.31 273 ILE A O 1
ATOM 2201 N N . ALA A 1 274 ? -41.657 26.481 17.826 1.00 77.75 274 ALA A N 1
ATOM 2202 C CA . ALA A 1 274 ? -42.978 25.859 17.896 1.00 77.75 274 ALA A CA 1
ATOM 2203 C C . ALA A 1 274 ? -43.456 25.679 19.347 1.00 77.75 274 ALA A C 1
ATOM 2205 O O . ALA A 1 274 ? -44.588 26.035 19.663 1.00 77.75 274 ALA A O 1
ATOM 2206 N N . LYS A 1 275 ? -42.584 25.220 20.258 1.00 79.75 275 LYS A N 1
ATOM 2207 C CA . LYS A 1 275 ? -42.906 25.120 21.693 1.00 79.75 275 LYS A CA 1
ATOM 2208 C C . LYS A 1 275 ? -43.260 26.475 22.310 1.00 79.75 275 LYS A C 1
ATOM 2210 O O . LYS A 1 275 ? -44.220 26.559 23.067 1.00 79.75 275 LYS A O 1
ATOM 2215 N N . ARG A 1 276 ? -42.531 27.542 21.966 1.00 73.81 276 ARG A N 1
ATOM 2216 C CA . ARG A 1 276 ? -42.812 28.905 22.458 1.00 73.81 276 ARG A CA 1
ATOM 2217 C C . ARG A 1 276 ? -44.126 29.484 21.928 1.00 73.81 276 ARG A C 1
ATOM 2219 O O . ARG A 1 276 ? -44.722 30.304 22.614 1.00 73.81 276 ARG A O 1
ATOM 2226 N N . LYS A 1 277 ? -44.572 29.078 20.734 1.00 69.50 277 LYS A N 1
ATOM 2227 C CA . LYS A 1 277 ? -45.870 29.486 20.169 1.00 69.50 277 LYS A CA 1
ATOM 2228 C C . LYS A 1 277 ? -47.063 28.757 20.790 1.00 69.50 277 LYS A C 1
ATOM 2230 O O . LYS A 1 277 ? -48.140 29.319 20.788 1.00 69.50 277 LYS A O 1
ATOM 2235 N N . ILE A 1 278 ? -46.872 27.537 21.295 1.00 70.50 278 ILE A N 1
ATOM 2236 C CA . ILE A 1 278 ? -47.925 26.749 21.965 1.00 70.50 278 ILE A CA 1
ATOM 2237 C C . ILE A 1 278 ? -48.088 27.164 23.439 1.00 70.50 278 ILE A C 1
ATOM 2239 O O . ILE A 1 278 ? -49.146 26.973 24.022 1.00 70.50 278 ILE A O 1
ATOM 2243 N N . ALA A 1 279 ? -47.040 27.724 24.050 1.00 60.97 279 ALA A N 1
ATOM 2244 C CA . ALA A 1 279 ? -47.048 28.186 25.441 1.00 60.97 279 ALA A CA 1
ATOM 2245 C C . ALA A 1 279 ? -47.562 29.631 25.632 1.00 60.97 279 ALA A C 1
ATOM 2247 O O . ALA A 1 279 ? -47.554 30.124 26.759 1.00 60.97 279 ALA A O 1
ATOM 2248 N N . LYS A 1 280 ? -47.947 30.316 24.549 1.00 52.81 280 LYS A N 1
ATOM 2249 C CA . LYS A 1 280 ? -48.615 31.624 24.554 1.00 52.81 280 LYS A CA 1
ATOM 2250 C C . LYS A 1 280 ? -50.067 31.438 24.151 1.00 52.81 280 LYS A C 1
ATOM 2252 O O . LYS A 1 280 ? -50.898 32.181 24.708 1.00 52.81 280 LYS A O 1
#

Nearest PDB structures (foldseek):
  8vcj-assembly1_F  TM=8.358E-01  e=1.935E-07  Escherichia coli
  7mcs-assembly1_E  TM=8.380E-01  e=3.512E-07  Escherichia coli
  7mbw-assembly2_D  TM=7.035E-01  e=4.652E-06  Escherichia coli
  7mbw-assembly1_A  TM=6.694E-01  e=1.138E-05  Escherichia coli
  5vhn-assembly1_C  TM=4.310E-01  e=1.154E+00  Homo sapiens

Organism: NCBI:txid1417228

Solvent-accessible surface area (backbone atoms only — not comparable to full-atom values): 15632 Å² total; per-residue (Å²): 97,66,60,96,89,36,89,42,60,83,64,70,36,68,68,46,74,39,72,34,72,96,41,72,37,39,66,52,45,49,29,49,55,28,41,53,49,32,74,77,39,104,60,65,47,30,63,52,46,73,76,48,87,63,51,39,64,52,49,18,50,54,39,51,62,36,48,37,56,29,38,39,34,32,47,46,25,62,44,57,81,38,60,65,73,36,39,52,41,35,51,48,41,50,52,50,20,27,72,71,38,70,34,52,69,48,78,40,55,48,60,45,28,53,62,49,33,66,76,42,50,78,59,34,51,62,62,43,69,84,56,84,87,85,84,74,59,45,48,88,59,68,59,33,39,55,50,44,51,60,54,56,74,66,52,78,49,100,64,92,65,81,82,58,88,63,48,38,60,52,53,35,66,70,26,50,24,34,66,68,48,46,49,72,47,48,58,59,48,43,51,49,39,41,74,69,66,58,80,71,87,52,72,64,58,58,47,59,49,44,61,62,76,38,50,89,48,42,69,59,26,53,51,47,50,34,38,78,66,17,45,94,72,58,69,70,60,47,61,76,44,35,66,81,47,58,67,65,63,34,53,51,36,29,54,53,42,52,54,53,50,52,54,51,49,52,55,49,52,54,51,52,53,51,52,57,62,73,76,106